Protein AF-A0A7C4MSR9-F1 (afdb_monomer)

Sequence (238 aa):
MEDAAFRKDWHQIKLLNKQRLAHTIRKLTGTSVDPSSIFDVQVKRIHEYKRQTLNILHVIYRWLKLKENPQADIPPKTYIFGGKAAPGYYYAKMIIKLICHAAEMINRDTSTMDRLKIVFLPNYRVSLAERIFPAADVSEQISTAGYEASGTSNMKFALNGALTVGTLDGANIKIMEGVGKENIVIFGMTADEVRHLATHYEPWEMIKQDPILQQVIDLIREGFFSPEEPDLFHPESS

Solvent-accessible surface area (backbone atoms only — not comparable to full-atom values): 12938 Å² total; per-residue (Å²): 134,86,59,64,67,60,53,50,54,52,52,49,53,37,42,55,29,20,46,55,36,32,54,50,43,29,73,75,68,69,48,84,63,66,52,85,33,45,31,35,34,42,72,48,71,44,41,76,63,51,30,60,60,59,51,52,50,51,51,50,42,50,50,52,52,30,62,77,38,68,82,53,98,65,80,38,34,36,39,38,38,28,41,53,48,59,95,85,39,61,67,31,46,50,48,51,49,51,51,52,34,44,24,62,54,52,60,66,46,66,76,45,72,74,35,53,39,52,44,73,47,78,81,59,44,70,81,54,47,71,41,45,36,48,26,26,45,30,32,59,48,50,33,49,35,77,68,44,88,41,74,66,65,63,56,51,21,48,78,37,67,15,41,43,39,24,22,63,28,38,39,47,49,58,47,34,72,72,63,36,70,91,63,39,48,74,47,83,58,46,39,66,54,48,62,58,44,68,79,73,68,58,66,67,67,59,35,70,74,35,70,58,57,37,49,46,51,47,40,48,59,69,6,69,57,31,77,92,44,36,64,73,72,50,80,78,94,123

Organism: NCBI:txid340467

Mean predicted aligned error: 3.81 Å

InterPro domains:
  IPR000811 Glycosyl transferase, family 35 [PF00343] (2-234)
  IPR000811 Glycosyl transferase, family 35 [PTHR11468] (2-234)
  IPR035090 Phosphorylase pyridoxal-phosphate attachment site [PS00102] (148-160)

pLDDT: mean 94.45, std 7.21, range [34.03, 98.88]

Radius of gyration: 18.2 Å; Cα contacts (8 Å, |Δi|>4): 355; chains: 1; bounding box: 41×42×59 Å

Secondary structure (DSSP, 8-state):
---HHHHHHHHHHHHHHHHHHHHHHHHHHS----TTSEEEEEES---GGGTHHHHHHHHHHHHHHHHH-TTS----EEEEEE----TT-HHHHHHHHHHHHHHHHHTT-GGGTT-EEEEEETT--HHHHHHHHHH-SEEEE-PPTTS-S--SHHHHHHHTTPEEEE-S-THHHHHHHHH-GGGSEE-S--HHHHHHHTTS--HHHHHHT-HHHHHHHHHHHTTTT-TTSTTTTSPP--

Structure (mmCIF, N/CA/C/O backbone):
data_AF-A0A7C4MSR9-F1
#
_entry.id   AF-A0A7C4MSR9-F1
#
loop_
_atom_site.group_PDB
_atom_site.id
_atom_site.type_symbol
_atom_site.label_atom_id
_atom_site.label_alt_id
_atom_site.label_comp_id
_atom_site.label_asym_id
_atom_site.label_entity_id
_atom_site.label_seq_id
_atom_site.pdbx_PDB_ins_code
_atom_site.Cartn_x
_atom_site.Cartn_y
_atom_site.Cartn_z
_atom_site.occupancy
_atom_site.B_iso_or_equiv
_atom_site.auth_seq_id
_atom_site.auth_comp_id
_atom_site.auth_asym_id
_atom_site.auth_atom_id
_atom_site.pdbx_PDB_model_num
ATOM 1 N N . MET A 1 1 ? 4.685 -1.082 -27.199 1.00 62.59 1 MET A N 1
ATOM 2 C CA . MET A 1 1 ? 4.512 -2.488 -27.638 1.00 62.59 1 MET A CA 1
ATOM 3 C C . MET A 1 1 ? 3.294 -2.557 -28.548 1.00 62.59 1 MET A C 1
ATOM 5 O O . MET A 1 1 ? 2.192 -2.341 -28.056 1.00 62.59 1 MET A O 1
ATOM 9 N N . GLU A 1 2 ? 3.479 -2.765 -29.853 1.00 80.94 2 GLU A N 1
ATOM 10 C CA . GLU A 1 2 ? 2.424 -2.550 -30.865 1.00 80.94 2 GLU A CA 1
ATOM 11 C C . GLU A 1 2 ? 1.546 -3.784 -31.143 1.00 80.94 2 GLU A C 1
ATOM 13 O O . GLU A 1 2 ? 0.382 -3.615 -31.506 1.00 80.94 2 GLU A O 1
ATOM 18 N N . ASP A 1 3 ? 2.007 -5.000 -30.831 1.00 92.62 3 ASP A N 1
ATOM 19 C CA . ASP A 1 3 ? 1.237 -6.236 -31.044 1.00 92.62 3 ASP A CA 1
ATOM 20 C C . ASP A 1 3 ? 0.033 -6.367 -30.088 1.00 92.62 3 ASP A C 1
ATOM 22 O O . ASP A 1 3 ? 0.171 -6.512 -28.869 1.00 92.62 3 ASP A O 1
ATOM 26 N N . ALA A 1 4 ? -1.172 -6.322 -30.659 1.00 93.31 4 ALA A N 1
ATOM 27 C CA . ALA A 1 4 ? -2.427 -6.443 -29.927 1.00 93.31 4 ALA A CA 1
ATOM 28 C C . ALA A 1 4 ? -2.678 -7.850 -29.364 1.00 93.31 4 ALA A C 1
ATOM 30 O O . ALA A 1 4 ? -3.267 -7.960 -28.285 1.00 93.31 4 ALA A O 1
ATOM 31 N N . ALA A 1 5 ? -2.233 -8.905 -30.053 1.00 95.31 5 ALA A N 1
ATOM 32 C CA . ALA A 1 5 ? -2.406 -10.281 -29.594 1.00 95.31 5 ALA A CA 1
ATOM 33 C C . ALA A 1 5 ? -1.556 -10.529 -28.343 1.00 95.31 5 ALA A C 1
ATOM 35 O O . ALA A 1 5 ? -2.086 -10.952 -27.315 1.00 95.31 5 ALA A O 1
ATOM 36 N N . PHE A 1 6 ? -0.284 -10.120 -28.381 1.00 95.62 6 PHE A N 1
ATOM 37 C CA . PHE A 1 6 ? 0.603 -10.197 -27.221 1.00 95.62 6 PHE A CA 1
ATOM 38 C C . PHE A 1 6 ? 0.042 -9.449 -26.002 1.00 95.62 6 PHE A C 1
ATOM 40 O O . PHE A 1 6 ? 0.012 -9.994 -24.898 1.00 95.62 6 PHE A O 1
ATOM 47 N N . ARG A 1 7 ? -0.455 -8.211 -26.179 1.00 93.69 7 ARG A N 1
ATOM 48 C CA . ARG A 1 7 ? -1.058 -7.445 -25.069 1.00 93.69 7 ARG A CA 1
ATOM 49 C C . ARG A 1 7 ? -2.271 -8.161 -24.478 1.00 93.69 7 ARG A C 1
ATOM 51 O O . ARG A 1 7 ? -2.421 -8.192 -23.258 1.00 93.69 7 ARG A O 1
ATOM 58 N N . LYS A 1 8 ? -3.127 -8.744 -25.322 1.00 95.44 8 LYS A N 1
ATOM 59 C CA . LYS A 1 8 ? -4.302 -9.501 -24.872 1.00 95.44 8 LYS A CA 1
ATOM 60 C C . LYS A 1 8 ? -3.893 -10.698 -24.013 1.00 95.44 8 LYS A C 1
ATOM 62 O O . LYS A 1 8 ? -4.431 -10.859 -22.917 1.00 95.44 8 LYS A O 1
ATOM 67 N N . ASP A 1 9 ? -2.918 -11.480 -24.466 1.00 96.38 9 ASP A N 1
ATOM 68 C CA . ASP A 1 9 ? -2.421 -12.643 -23.724 1.00 96.38 9 ASP A CA 1
ATOM 69 C C . ASP A 1 9 ? -1.761 -12.226 -22.403 1.00 96.38 9 ASP A C 1
ATOM 71 O O . ASP A 1 9 ? -2.022 -12.820 -21.353 1.00 96.38 9 ASP A O 1
ATOM 75 N N . TRP A 1 10 ? -0.986 -11.139 -22.419 1.00 95.38 10 TRP A N 1
ATOM 76 C CA . TRP A 1 10 ? -0.376 -10.562 -21.222 1.00 95.38 10 TRP A CA 1
ATOM 77 C C . TRP A 1 10 ? -1.420 -10.156 -20.170 1.00 95.38 10 TRP A C 1
ATOM 79 O O . TRP A 1 10 ? -1.317 -10.536 -18.997 1.00 95.38 10 TRP A O 1
ATOM 89 N N . HIS A 1 11 ? -2.467 -9.434 -20.583 1.00 95.19 11 HIS A N 1
ATOM 90 C CA . HIS A 1 11 ? -3.572 -9.058 -19.698 1.00 95.19 11 HIS A CA 1
ATOM 91 C C . HIS A 1 11 ? -4.329 -10.280 -19.167 1.00 95.19 11 HIS A C 1
ATOM 93 O O . HIS A 1 11 ? -4.674 -10.319 -17.983 1.00 95.19 11 HIS A O 1
ATOM 99 N N . GLN A 1 12 ? -4.535 -11.305 -19.999 1.00 97.50 12 GLN A N 1
ATOM 100 C CA . GLN A 1 12 ? -5.195 -12.539 -19.577 1.00 97.50 12 GLN A CA 1
ATOM 101 C C . GLN A 1 12 ? -4.385 -13.281 -18.504 1.00 97.50 12 GLN A C 1
ATOM 103 O O . GLN A 1 12 ? -4.952 -13.734 -17.506 1.00 97.50 12 GLN A O 1
ATOM 108 N N . ILE A 1 13 ? -3.060 -13.366 -18.657 1.00 98.19 13 ILE A N 1
ATOM 109 C CA . ILE A 1 13 ? -2.171 -13.965 -17.648 1.00 98.19 13 ILE A CA 1
ATOM 110 C C . ILE A 1 13 ? -2.269 -13.199 -16.322 1.00 98.19 13 ILE A C 1
ATOM 112 O O . ILE A 1 13 ? -2.419 -13.818 -15.262 1.00 98.19 13 ILE A O 1
ATOM 116 N N . LYS A 1 14 ? -2.239 -11.858 -16.364 1.00 98.44 14 LYS A N 1
ATOM 117 C CA . LYS A 1 14 ? -2.399 -11.014 -15.169 1.00 98.44 14 LYS A CA 1
ATOM 118 C C . LYS A 1 14 ? -3.737 -11.277 -14.476 1.00 98.44 14 LYS A C 1
ATOM 120 O O . LYS A 1 14 ? -3.754 -11.515 -13.267 1.00 98.44 14 LYS A O 1
ATOM 125 N N . LEU A 1 15 ? -4.836 -11.315 -15.229 1.00 98.50 15 LEU A N 1
ATOM 126 C CA . LEU A 1 15 ? -6.172 -11.576 -14.691 1.00 98.50 15 LEU A CA 1
ATOM 127 C C . LEU A 1 15 ? -6.266 -12.953 -14.015 1.00 98.50 15 LEU A C 1
ATOM 129 O O . LEU A 1 15 ? -6.769 -13.053 -12.895 1.00 98.50 15 LEU A O 1
ATOM 133 N N . LEU A 1 16 ? -5.725 -14.005 -14.637 1.00 98.56 16 LEU A N 1
ATOM 134 C CA . LEU A 1 16 ? -5.684 -15.351 -14.047 1.00 98.56 16 LEU A CA 1
ATOM 135 C C . LEU A 1 16 ? -4.883 -15.377 -12.735 1.00 98.56 16 LEU A C 1
ATOM 137 O O . LEU A 1 16 ? -5.277 -16.036 -11.767 1.00 98.56 16 LEU A O 1
ATOM 141 N N . ASN A 1 17 ? -3.772 -14.640 -12.664 1.00 98.75 17 ASN A N 1
ATOM 142 C CA . ASN A 1 17 ? -2.999 -14.510 -11.429 1.00 98.75 17 ASN A CA 1
ATOM 143 C C . ASN A 1 17 ? -3.788 -13.770 -10.340 1.00 98.75 17 ASN A C 1
ATOM 145 O O . ASN A 1 17 ? -3.802 -14.219 -9.191 1.00 98.75 17 ASN A O 1
ATOM 149 N N . LYS A 1 18 ? -4.511 -12.702 -10.698 1.00 98.88 18 LYS A N 1
ATOM 150 C CA . LYS A 1 18 ? -5.389 -11.961 -9.779 1.00 98.88 18 LYS A CA 1
ATOM 151 C C . LYS A 1 18 ? -6.527 -12.822 -9.246 1.00 98.88 18 LYS A C 1
ATOM 153 O O . LYS A 1 18 ? -6.778 -12.798 -8.047 1.00 98.88 18 LYS A O 1
ATOM 158 N N . GLN A 1 19 ? -7.141 -13.662 -10.078 1.00 98.81 19 GLN A N 1
ATOM 159 C CA . GLN A 1 19 ? -8.160 -14.626 -9.643 1.00 98.81 19 GLN A CA 1
ATOM 160 C 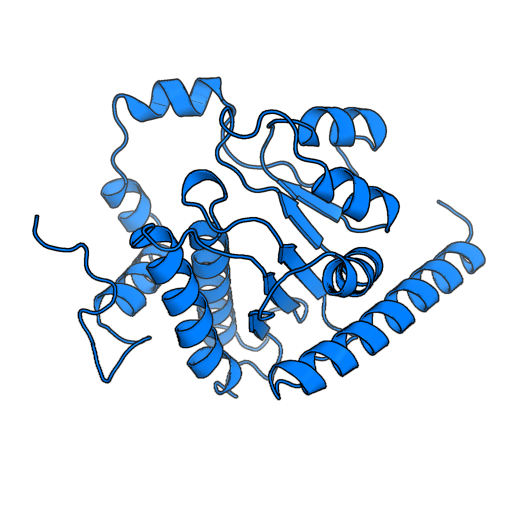C . GLN A 1 19 ? -7.604 -15.640 -8.629 1.00 98.81 19 GLN A C 1
ATOM 162 O O . GLN A 1 19 ? -8.225 -15.903 -7.597 1.00 98.81 19 GLN A O 1
ATOM 167 N N . ARG A 1 20 ? -6.397 -16.173 -8.871 1.00 98.69 20 ARG A N 1
ATOM 168 C CA . ARG A 1 20 ? -5.717 -17.082 -7.926 1.00 98.69 20 ARG A CA 1
ATOM 169 C C . ARG A 1 20 ? -5.403 -16.394 -6.596 1.00 98.69 20 ARG A C 1
ATOM 171 O O . ARG A 1 20 ? -5.577 -17.002 -5.533 1.00 98.69 20 ARG A O 1
ATOM 178 N N . LEU A 1 21 ? -4.947 -15.140 -6.636 1.00 98.75 21 LEU A N 1
ATOM 179 C CA . LEU A 1 21 ? -4.703 -14.368 -5.420 1.00 98.75 21 LEU A CA 1
ATOM 180 C C . LEU A 1 21 ? -6.015 -14.038 -4.697 1.00 98.75 21 LEU A C 1
ATOM 182 O O . LEU A 1 21 ? -6.070 -14.219 -3.487 1.00 98.75 21 LEU A O 1
ATOM 186 N N . ALA A 1 22 ? -7.079 -13.656 -5.405 1.00 98.75 22 ALA A N 1
ATOM 187 C CA . ALA A 1 22 ? -8.397 -13.394 -4.822 1.00 98.75 22 ALA A CA 1
ATOM 188 C C . ALA A 1 22 ? -8.956 -14.622 -4.085 1.00 98.75 22 ALA A C 1
ATOM 190 O O . ALA A 1 22 ? -9.423 -14.506 -2.951 1.00 98.75 22 ALA A O 1
ATOM 191 N N . HIS A 1 23 ? -8.816 -15.820 -4.666 1.00 98.62 23 HIS A N 1
ATOM 192 C CA . HIS A 1 23 ? -9.158 -17.070 -3.981 1.00 98.62 23 HIS A CA 1
ATOM 193 C C . HIS A 1 23 ? -8.321 -17.276 -2.705 1.00 98.62 23 HIS A C 1
ATOM 195 O O . HIS A 1 23 ? -8.845 -17.663 -1.659 1.00 98.62 23 HIS A O 1
ATOM 201 N N . THR A 1 24 ? -7.019 -16.981 -2.770 1.00 98.56 24 THR A N 1
ATOM 202 C CA . THR A 1 24 ? -6.112 -17.084 -1.616 1.00 98.56 24 THR A CA 1
ATOM 203 C C . THR A 1 24 ? -6.482 -16.086 -0.514 1.00 98.56 24 THR A C 1
ATOM 205 O O . THR A 1 24 ? -6.519 -16.465 0.654 1.00 98.56 24 THR A O 1
ATOM 208 N N . ILE A 1 25 ? -6.804 -14.841 -0.878 1.00 98.56 25 ILE A N 1
ATOM 209 C CA . ILE A 1 25 ? -7.286 -13.797 0.034 1.00 98.56 25 ILE A CA 1
ATOM 210 C C . ILE A 1 25 ? -8.548 -14.283 0.744 1.00 98.56 25 ILE A C 1
ATOM 212 O O . ILE A 1 25 ? -8.558 -14.361 1.970 1.00 98.56 25 ILE A O 1
ATOM 216 N N . ARG A 1 26 ? -9.564 -14.726 -0.009 1.00 98.44 26 ARG A N 1
ATOM 217 C CA . ARG A 1 26 ? -10.821 -15.220 0.569 1.00 98.44 26 ARG A CA 1
ATOM 218 C C . ARG A 1 26 ? -10.594 -16.375 1.539 1.00 98.44 26 ARG A C 1
ATOM 220 O O . ARG A 1 26 ? -11.208 -16.395 2.602 1.00 98.44 26 ARG A O 1
ATOM 227 N N . LYS A 1 27 ? -9.697 -17.308 1.209 1.00 98.31 27 LYS A N 1
ATOM 228 C CA . LYS A 1 27 ? -9.351 -18.438 2.082 1.00 98.31 27 LYS A CA 1
ATOM 229 C C . LYS A 1 27 ? -8.665 -18.004 3.383 1.00 98.31 27 LYS A C 1
ATOM 231 O O . LYS A 1 27 ? -8.878 -18.643 4.407 1.00 98.31 27 LYS A O 1
ATOM 236 N N . LEU A 1 28 ? -7.815 -16.976 3.341 1.00 98.00 28 LEU A N 1
ATOM 237 C CA . LEU A 1 28 ? -7.011 -16.550 4.493 1.00 98.00 28 LEU A CA 1
ATOM 238 C C . LEU A 1 28 ? -7.707 -15.518 5.383 1.00 98.00 28 LEU A C 1
ATOM 240 O O . LEU A 1 28 ? -7.459 -15.513 6.584 1.00 98.00 28 LEU A O 1
ATOM 244 N N . THR A 1 29 ? -8.524 -14.636 4.806 1.00 97.31 29 THR A N 1
ATOM 245 C CA . THR A 1 29 ? -9.100 -13.484 5.520 1.00 97.31 29 THR A CA 1
ATOM 246 C C . THR A 1 29 ? -10.624 -13.484 5.535 1.00 97.31 29 THR A C 1
ATOM 248 O O . THR A 1 29 ? -11.225 -12.666 6.221 1.00 97.31 29 THR A O 1
ATOM 251 N N . GLY A 1 30 ? -11.272 -14.344 4.744 1.00 97.19 30 GLY A N 1
ATOM 252 C CA . GLY A 1 30 ? -12.716 -14.280 4.525 1.00 97.19 30 GLY A CA 1
ATOM 253 C C . GLY A 1 30 ? -13.157 -13.100 3.650 1.00 97.19 30 GLY A C 1
ATOM 254 O O . GLY A 1 30 ? -14.333 -13.004 3.321 1.00 97.19 30 GLY A O 1
ATOM 255 N N . THR A 1 31 ? -12.258 -12.225 3.197 1.00 96.31 31 THR A N 1
ATOM 256 C CA . THR A 1 31 ? -12.606 -11.071 2.352 1.00 96.31 31 THR A CA 1
ATOM 257 C C . THR A 1 31 ? -12.720 -11.494 0.888 1.00 96.31 31 THR A C 1
ATOM 259 O O . THR A 1 31 ? -11.832 -12.159 0.364 1.00 96.31 31 THR A O 1
ATOM 262 N N . SER A 1 32 ? -13.800 -11.109 0.209 1.00 96.75 32 SER A N 1
ATOM 263 C CA . SER A 1 32 ? -13.894 -11.232 -1.253 1.00 96.75 32 SE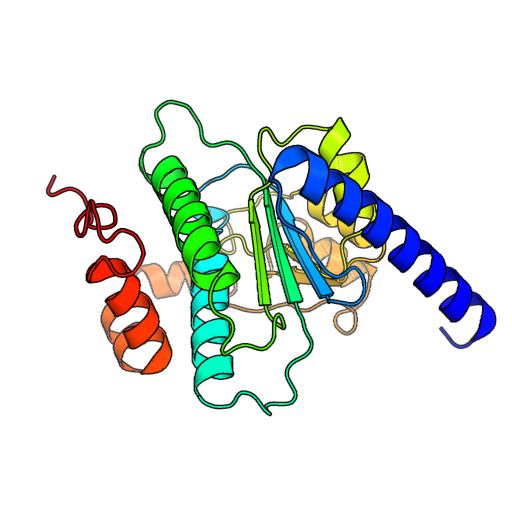R A CA 1
ATOM 264 C C . SER A 1 32 ? -13.378 -9.953 -1.904 1.00 96.75 32 SER A C 1
ATOM 266 O O . SER A 1 32 ? -13.736 -8.861 -1.471 1.00 96.75 32 SER A O 1
ATOM 268 N N . VAL A 1 33 ? -12.551 -10.093 -2.938 1.00 97.75 33 VAL A N 1
ATOM 269 C CA . VAL A 1 33 ? -12.013 -8.973 -3.722 1.00 97.75 33 VAL A CA 1
ATOM 270 C C . VAL A 1 33 ? -12.257 -9.222 -5.201 1.00 97.75 33 VAL A C 1
ATOM 272 O O . VAL A 1 33 ? -12.217 -10.373 -5.641 1.00 97.75 33 VAL A O 1
ATOM 275 N N . ASP A 1 34 ? -12.505 -8.157 -5.958 1.00 97.62 34 ASP A N 1
ATOM 276 C CA . ASP A 1 34 ? -12.758 -8.232 -7.394 1.00 97.62 34 ASP A CA 1
ATOM 277 C C . ASP A 1 34 ? -11.431 -8.272 -8.182 1.00 97.62 34 ASP A C 1
ATOM 279 O O . ASP A 1 34 ? -10.694 -7.280 -8.168 1.00 97.62 34 ASP A O 1
ATOM 283 N N . PRO A 1 35 ? -11.110 -9.365 -8.906 1.00 98.00 35 PRO A N 1
ATOM 284 C CA . PRO A 1 35 ? -9.919 -9.450 -9.754 1.00 98.00 35 PRO A CA 1
ATOM 285 C C . PRO A 1 35 ? -9.888 -8.447 -10.918 1.00 98.00 35 PRO A C 1
ATOM 287 O O . PRO A 1 35 ? -8.841 -8.302 -11.551 1.00 98.00 35 PRO A O 1
ATOM 290 N N . SER A 1 36 ? -11.003 -7.782 -11.230 1.00 97.19 36 SER A N 1
ATOM 291 C CA . SER A 1 36 ? -11.053 -6.704 -12.223 1.00 97.19 36 SER A CA 1
ATOM 292 C C . SER A 1 36 ? -10.458 -5.391 -11.686 1.00 97.19 36 SER A C 1
ATOM 294 O O . SER A 1 36 ? -9.855 -4.633 -12.445 1.00 97.19 36 SER A O 1
ATOM 296 N N . SER A 1 37 ? -10.529 -5.167 -10.366 1.00 97.88 37 SER A N 1
ATOM 297 C CA . SER A 1 37 ? -9.993 -3.972 -9.698 1.00 97.88 37 SER A CA 1
ATOM 298 C C . SER A 1 37 ? -8.467 -3.915 -9.744 1.00 97.88 37 SER A C 1
ATOM 300 O O . SER A 1 37 ? -7.810 -4.952 -9.790 1.00 97.88 37 SER A O 1
ATOM 302 N N . ILE A 1 38 ? -7.877 -2.722 -9.673 1.00 98.56 38 ILE A N 1
ATOM 303 C CA . ILE A 1 38 ? -6.418 -2.567 -9.591 1.00 98.56 38 ILE A CA 1
ATOM 304 C C . ILE A 1 38 ? -5.922 -3.202 -8.287 1.00 98.56 38 ILE A C 1
ATOM 306 O O . ILE A 1 38 ? -6.351 -2.800 -7.205 1.00 98.56 38 ILE A O 1
ATOM 310 N N . PHE A 1 39 ? -5.012 -4.172 -8.376 1.00 98.81 39 PHE A N 1
ATOM 311 C CA . PHE A 1 39 ? -4.353 -4.754 -7.206 1.00 98.81 39 PHE A CA 1
ATOM 312 C C . PHE A 1 39 ? -3.128 -3.918 -6.850 1.00 98.81 39 PHE A C 1
ATOM 314 O O . PHE A 1 39 ? -2.082 -4.006 -7.501 1.00 98.81 39 PHE A O 1
ATOM 321 N N . ASP A 1 40 ? -3.292 -3.100 -5.816 1.00 98.81 40 ASP A N 1
ATOM 322 C CA . ASP A 1 40 ? -2.294 -2.175 -5.300 1.00 98.81 40 ASP A CA 1
ATOM 323 C C . ASP A 1 40 ? -1.611 -2.776 -4.073 1.00 98.81 40 ASP A C 1
ATOM 325 O O . ASP A 1 40 ? -2.260 -3.058 -3.066 1.00 98.81 40 ASP A O 1
ATOM 329 N N . VAL A 1 41 ? -0.318 -3.078 -4.188 1.00 98.88 41 VAL A N 1
ATOM 330 C CA . VAL A 1 41 ? 0.346 -4.014 -3.284 1.00 98.88 41 VAL A CA 1
ATOM 331 C C . VAL A 1 41 ? 1.529 -3.379 -2.566 1.00 98.88 41 VAL A C 1
ATOM 333 O O . VAL A 1 41 ? 2.530 -2.997 -3.177 1.00 98.88 41 VAL A O 1
ATOM 336 N N . GLN A 1 42 ? 1.487 -3.429 -1.233 1.00 98.75 42 GLN A N 1
ATOM 337 C CA . GLN A 1 42 ? 2.612 -3.094 -0.364 1.00 98.75 42 GLN A CA 1
ATOM 338 C C . GLN A 1 42 ? 2.939 -4.261 0.577 1.00 98.75 42 GLN A C 1
ATOM 340 O O . GLN A 1 42 ? 2.463 -4.333 1.712 1.00 98.75 42 GLN A O 1
ATOM 345 N N . VAL A 1 43 ? 3.810 -5.171 0.120 1.00 97.69 43 VAL A N 1
ATOM 346 C CA . VAL A 1 43 ? 4.279 -6.308 0.934 1.00 97.69 43 VAL A CA 1
ATOM 347 C C . VAL A 1 43 ? 5.771 -6.238 1.250 1.00 97.69 43 VAL A C 1
ATOM 349 O O . VAL A 1 43 ? 6.634 -6.334 0.375 1.00 97.69 43 VAL A O 1
ATOM 352 N N . LYS A 1 44 ? 6.084 -6.025 2.528 1.00 96.06 44 LYS A N 1
ATOM 353 C CA . LYS A 1 44 ? 7.442 -5.894 3.082 1.00 96.06 44 LYS A CA 1
ATOM 354 C C . LYS A 1 44 ? 7.374 -5.914 4.612 1.00 96.06 44 LYS A C 1
ATOM 356 O O . LYS A 1 44 ? 6.292 -5.928 5.189 1.00 96.06 44 LYS A O 1
ATOM 361 N N . ARG A 1 45 ? 8.525 -5.935 5.296 1.00 96.69 45 ARG A N 1
ATOM 362 C CA . ARG A 1 45 ? 8.558 -5.761 6.764 1.00 96.69 45 ARG A CA 1
ATOM 363 C C . ARG A 1 45 ? 7.804 -4.484 7.155 1.00 96.69 45 ARG A C 1
ATOM 365 O O . ARG A 1 45 ? 7.912 -3.485 6.444 1.00 96.69 45 ARG A O 1
ATOM 372 N N . ILE A 1 46 ? 7.060 -4.525 8.258 1.00 97.94 46 ILE A N 1
ATOM 373 C CA . ILE A 1 46 ? 6.361 -3.338 8.760 1.00 97.94 46 ILE A CA 1
ATOM 374 C C . ILE A 1 46 ? 7.364 -2.503 9.545 1.00 97.94 46 ILE A C 1
ATOM 376 O O . ILE A 1 46 ? 7.996 -3.012 10.472 1.00 97.94 46 ILE A O 1
ATOM 380 N N . HIS A 1 47 ? 7.565 -1.264 9.105 1.00 97.31 47 HIS A N 1
ATOM 381 C CA . HIS A 1 47 ? 8.533 -0.338 9.681 1.00 97.31 47 HIS A CA 1
ATOM 382 C C . HIS A 1 47 ? 8.168 1.092 9.278 1.00 97.31 47 HIS A C 1
ATOM 384 O O . HIS A 1 47 ? 7.795 1.320 8.131 1.00 97.31 47 HIS A O 1
ATOM 390 N N . GLU A 1 48 ? 8.360 2.056 10.175 1.00 96.12 48 GLU A N 1
ATOM 391 C CA . GLU A 1 48 ? 8.029 3.469 9.937 1.00 96.12 48 GLU A CA 1
ATOM 392 C C . GLU A 1 48 ? 8.644 4.038 8.644 1.00 96.12 48 GLU A C 1
ATOM 394 O O . GLU A 1 48 ? 7.910 4.568 7.812 1.00 96.12 48 GLU A O 1
ATOM 399 N N . TYR A 1 49 ? 9.942 3.823 8.375 1.00 95.44 49 TYR A N 1
ATOM 400 C CA . TYR A 1 49 ? 10.571 4.333 7.143 1.00 95.44 49 TYR A CA 1
ATOM 401 C C . TYR A 1 49 ? 10.037 3.689 5.853 1.00 95.44 49 TYR A C 1
ATOM 403 O O . TYR A 1 49 ? 10.222 4.249 4.775 1.00 95.44 49 TYR A O 1
ATOM 411 N N . LYS A 1 50 ? 9.380 2.520 5.936 1.00 96.94 50 LYS A N 1
ATOM 412 C CA . LYS A 1 50 ? 8.733 1.852 4.789 1.00 96.94 50 LYS A CA 1
ATOM 413 C C . LYS A 1 50 ? 7.336 2.407 4.503 1.00 96.94 50 LYS A C 1
ATOM 415 O O . LYS A 1 50 ? 6.740 2.033 3.492 1.00 96.94 50 LYS A O 1
ATOM 420 N N . ARG A 1 51 ? 6.854 3.299 5.377 1.00 98.06 51 ARG A N 1
ATOM 421 C CA . ARG A 1 51 ? 5.681 4.161 5.224 1.00 98.06 51 ARG A CA 1
ATOM 422 C C . ARG A 1 51 ? 4.404 3.426 4.817 1.00 98.06 51 ARG A C 1
ATOM 424 O O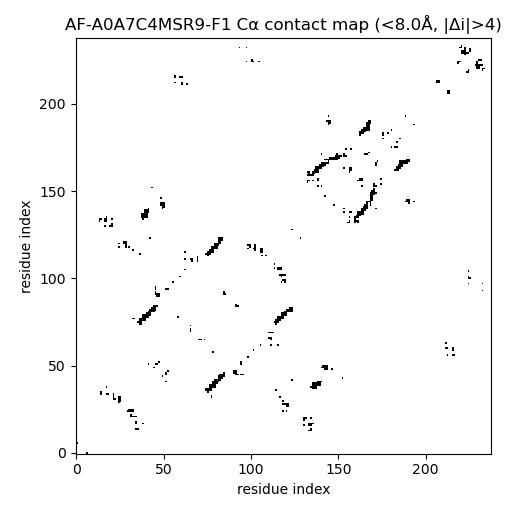 . ARG A 1 51 ? 3.624 3.934 4.019 1.00 98.06 51 ARG A O 1
ATOM 431 N N . GLN A 1 52 ? 4.130 2.258 5.404 1.00 98.62 52 GLN A N 1
ATOM 432 C CA . GLN A 1 52 ? 2.779 1.681 5.329 1.00 98.62 52 GLN A CA 1
ATOM 433 C C . GLN A 1 52 ? 1.726 2.640 5.905 1.00 98.62 52 GLN A C 1
ATOM 435 O O . GLN A 1 52 ? 0.607 2.670 5.406 1.00 98.62 52 GLN A O 1
ATOM 440 N N . THR A 1 53 ? 2.113 3.477 6.878 1.00 98.19 53 THR A N 1
ATOM 441 C CA . THR A 1 53 ? 1.298 4.589 7.384 1.00 98.19 53 THR A CA 1
ATOM 442 C C . THR A 1 53 ? 0.897 5.559 6.271 1.00 98.19 53 THR A C 1
ATOM 444 O O . THR A 1 53 ? -0.276 5.872 6.139 1.00 98.19 53 THR A O 1
ATOM 447 N N . LEU A 1 54 ? 1.831 5.985 5.409 1.00 98.56 54 LEU A N 1
ATOM 448 C CA . LEU A 1 54 ? 1.509 6.878 4.288 1.00 98.56 54 LEU A CA 1
ATOM 449 C C . LEU A 1 54 ? 0.492 6.240 3.336 1.00 98.56 54 LEU A C 1
ATOM 451 O O . LEU A 1 54 ? -0.443 6.904 2.897 1.00 98.56 54 LEU A O 1
ATOM 455 N N . ASN A 1 55 ? 0.656 4.948 3.043 1.00 98.75 55 ASN A N 1
ATOM 456 C CA . ASN A 1 55 ? -0.277 4.240 2.177 1.00 98.75 55 ASN A CA 1
ATOM 457 C C . ASN A 1 55 ? -1.675 4.172 2.805 1.00 98.75 55 ASN A C 1
ATOM 459 O O . ASN A 1 55 ? -2.637 4.586 2.170 1.00 98.75 55 ASN A O 1
ATOM 463 N N . ILE A 1 56 ? -1.809 3.743 4.067 1.00 98.69 56 ILE A N 1
ATOM 464 C CA . ILE A 1 56 ? -3.136 3.668 4.698 1.00 98.69 56 ILE A CA 1
ATOM 465 C C . ILE A 1 56 ? -3.800 5.048 4.838 1.00 98.69 56 ILE A C 1
ATOM 467 O O . ILE A 1 56 ? -5.002 5.151 4.613 1.00 98.69 56 ILE A O 1
ATOM 471 N N . LEU A 1 57 ? -3.036 6.120 5.085 1.00 98.50 57 LEU A N 1
ATOM 472 C CA . LEU A 1 57 ? -3.561 7.492 5.051 1.00 98.50 57 LEU A CA 1
ATOM 473 C C . LEU A 1 57 ? -4.118 7.849 3.665 1.00 98.50 57 LEU A C 1
ATOM 475 O O . LEU A 1 57 ? -5.229 8.365 3.561 1.00 98.50 57 LEU A O 1
ATOM 479 N N . HIS A 1 58 ? -3.399 7.513 2.591 1.00 98.31 58 HIS A N 1
ATOM 480 C CA . HIS A 1 58 ? -3.879 7.707 1.220 1.00 98.31 58 HIS A CA 1
ATOM 481 C C . HIS A 1 58 ? -5.125 6.861 0.901 1.00 98.31 58 HIS A C 1
ATOM 483 O O . HIS A 1 58 ? -6.024 7.325 0.198 1.00 98.31 58 HIS A O 1
ATOM 489 N N . VAL A 1 59 ? -5.229 5.641 1.434 1.00 98.38 59 VAL A N 1
ATOM 490 C CA . VAL A 1 59 ? -6.437 4.815 1.282 1.00 98.38 59 VAL A CA 1
ATOM 491 C C . VAL A 1 59 ? -7.648 5.489 1.928 1.00 98.38 59 VAL A C 1
ATOM 493 O O . VAL A 1 59 ? -8.700 5.572 1.293 1.00 98.38 59 VAL A O 1
ATOM 496 N N . ILE A 1 60 ? -7.501 6.008 3.152 1.00 98.38 60 ILE A N 1
ATOM 497 C CA . ILE A 1 60 ? -8.578 6.724 3.857 1.00 98.38 60 ILE A CA 1
ATOM 498 C C . ILE A 1 60 ? -8.929 8.019 3.111 1.00 98.38 60 ILE A C 1
ATOM 500 O O . ILE A 1 60 ? -10.107 8.297 2.897 1.00 98.38 60 ILE A O 1
ATOM 504 N N . TYR A 1 61 ? -7.928 8.759 2.623 1.00 97.44 61 TYR A N 1
ATOM 505 C CA . TYR A 1 61 ? -8.127 9.938 1.772 1.00 97.44 61 TYR A CA 1
ATOM 506 C C . TYR A 1 61 ? -8.979 9.603 0.537 1.00 97.44 61 TYR A C 1
ATOM 508 O O . TYR A 1 61 ? -9.956 10.287 0.227 1.00 97.44 61 TYR A O 1
ATOM 516 N N . ARG A 1 62 ? -8.650 8.510 -0.165 1.00 95.81 62 ARG A N 1
ATOM 517 C CA . ARG A 1 62 ? -9.406 8.058 -1.343 1.00 95.81 62 ARG A CA 1
ATOM 518 C C . ARG A 1 62 ? -10.820 7.618 -0.982 1.00 95.81 62 ARG A C 1
ATOM 520 O O . ARG A 1 62 ? -11.742 7.886 -1.749 1.00 95.81 62 ARG A O 1
ATOM 527 N N . TRP A 1 63 ? -10.995 6.948 0.154 1.00 96.62 63 TRP A N 1
ATOM 528 C CA . TRP A 1 63 ? -12.313 6.579 0.665 1.00 96.62 63 TRP A CA 1
ATOM 529 C C . TRP A 1 63 ? -13.178 7.822 0.910 1.00 96.62 63 TRP A C 1
ATOM 531 O O . TRP A 1 63 ? -14.298 7.872 0.406 1.00 96.62 63 TRP A O 1
ATOM 541 N N . LEU A 1 64 ? -12.640 8.865 1.552 1.00 95.75 64 LEU A N 1
ATOM 542 C CA . LEU A 1 64 ? -13.341 10.143 1.734 1.00 95.75 64 LEU A CA 1
ATOM 543 C C . LEU A 1 64 ? -13.728 10.790 0.398 1.00 95.75 64 LEU A C 1
ATOM 545 O O . LEU A 1 64 ? -14.883 11.172 0.215 1.00 95.75 64 LEU A O 1
ATOM 549 N N . LYS A 1 65 ? -12.808 10.827 -0.573 1.00 93.62 65 LYS A N 1
ATOM 550 C CA . LYS A 1 65 ? -13.093 11.338 -1.925 1.00 93.62 65 LYS A CA 1
ATOM 551 C C . LYS A 1 65 ? -14.197 10.564 -2.646 1.00 93.62 65 LYS A C 1
ATOM 553 O O . LYS A 1 65 ? -15.031 11.169 -3.315 1.00 93.62 65 LYS A O 1
ATOM 558 N N . LEU A 1 66 ? -14.223 9.238 -2.510 1.00 93.38 66 LEU A N 1
ATOM 559 C CA . LEU A 1 66 ? -15.283 8.403 -3.083 1.00 93.38 66 LEU A CA 1
ATOM 560 C C . LEU A 1 66 ? -16.634 8.633 -2.400 1.00 93.38 66 LEU A C 1
ATOM 562 O O . LEU A 1 66 ? -17.658 8.539 -3.068 1.00 93.38 66 LEU A O 1
ATOM 566 N N . LYS A 1 67 ? -16.654 8.948 -1.101 1.00 92.25 67 LYS A N 1
ATOM 567 C CA . LYS A 1 67 ? -17.892 9.296 -0.388 1.00 92.25 67 LYS A CA 1
ATOM 568 C C . LYS A 1 67 ? -18.432 10.660 -0.791 1.00 92.25 67 LYS A C 1
ATOM 570 O O . LYS A 1 67 ? -19.641 10.811 -0.918 1.00 92.25 67 LYS A O 1
ATOM 575 N N . GLU A 1 68 ? -17.543 11.628 -1.000 1.00 91.69 68 GLU A N 1
ATOM 576 C CA . GLU A 1 68 ? -17.901 12.971 -1.464 1.00 91.69 68 GLU A CA 1
ATOM 577 C C . GLU A 1 68 ? -18.477 12.935 -2.887 1.00 91.69 68 GLU A C 1
ATOM 579 O O . GLU A 1 68 ? -19.480 13.588 -3.172 1.00 91.69 68 GLU A O 1
ATOM 584 N N . ASN A 1 69 ? -17.883 12.131 -3.776 1.00 89.06 69 ASN A N 1
ATOM 585 C CA . ASN A 1 69 ? -18.367 11.956 -5.142 1.00 89.06 69 ASN A CA 1
ATOM 586 C C . ASN A 1 69 ? -18.341 10.476 -5.577 1.00 89.06 69 ASN A C 1
ATOM 588 O O . ASN A 1 69 ? -17.386 10.034 -6.228 1.00 89.06 69 ASN A O 1
ATOM 592 N N . PRO A 1 70 ? -19.418 9.712 -5.306 1.00 83.25 70 PRO A N 1
ATOM 593 C CA . PRO A 1 70 ? -19.504 8.301 -5.687 1.00 83.25 70 PRO A CA 1
ATOM 594 C C . PRO A 1 70 ? -19.440 8.049 -7.199 1.00 83.25 70 PRO A C 1
ATOM 596 O O . PRO A 1 70 ? -19.109 6.938 -7.611 1.00 83.25 70 PRO A O 1
ATOM 599 N N . GLN A 1 71 ? -19.728 9.067 -8.021 1.00 83.62 71 GLN A N 1
ATOM 600 C CA . GLN A 1 71 ? -19.686 9.013 -9.488 1.00 83.62 71 GLN A CA 1
ATOM 601 C C . GLN A 1 71 ? -18.350 9.491 -10.073 1.00 83.62 71 GLN A C 1
ATOM 603 O O . GLN A 1 71 ? -18.201 9.552 -11.291 1.00 83.62 71 GLN A O 1
ATOM 608 N N . ALA A 1 72 ? -17.363 9.820 -9.231 1.00 85.56 72 ALA A N 1
ATOM 609 C CA . ALA A 1 72 ? -16.037 10.201 -9.701 1.00 85.56 72 ALA A CA 1
ATOM 610 C C . ALA A 1 72 ? -15.437 9.093 -10.578 1.00 85.56 72 ALA A C 1
ATOM 612 O O . ALA A 1 72 ? -15.585 7.907 -10.266 1.00 85.56 72 ALA A O 1
ATOM 613 N N . ASP A 1 73 ? -14.717 9.463 -11.636 1.00 88.06 73 ASP A N 1
ATOM 614 C CA . ASP A 1 73 ? -14.036 8.528 -12.540 1.00 88.06 73 ASP A CA 1
ATOM 615 C C . ASP A 1 73 ? -12.730 7.990 -11.919 1.00 88.06 73 ASP A C 1
ATOM 617 O O . ASP A 1 73 ? -11.613 8.279 -12.339 1.00 88.06 73 ASP A O 1
ATOM 621 N N . ILE A 1 74 ? -12.874 7.267 -10.806 1.00 87.25 74 ILE A N 1
ATOM 622 C CA . ILE A 1 74 ? -11.782 6.684 -10.025 1.00 87.25 74 ILE A CA 1
ATOM 623 C C . ILE A 1 74 ? -11.836 5.154 -10.170 1.00 87.25 74 ILE A C 1
ATOM 625 O O . ILE A 1 74 ? -12.757 4.523 -9.651 1.00 87.25 74 ILE A O 1
ATOM 629 N N . PRO A 1 75 ? -10.867 4.486 -10.813 1.00 92.81 75 PRO A N 1
ATOM 630 C CA . PRO A 1 75 ? -10.961 3.044 -11.036 1.00 92.81 75 PRO A CA 1
ATOM 631 C C . PRO A 1 75 ? -11.060 2.267 -9.709 1.00 92.81 75 PRO A C 1
ATOM 633 O O . PRO A 1 75 ? -10.419 2.669 -8.725 1.00 92.81 75 PRO A O 1
ATOM 636 N N . PRO A 1 76 ? -11.826 1.159 -9.652 1.00 95.88 76 PRO A N 1
ATOM 637 C CA . PRO A 1 76 ? -11.864 0.303 -8.476 1.00 95.88 76 PRO A CA 1
ATOM 638 C C . PRO A 1 76 ? -10.470 -0.195 -8.095 1.00 95.88 76 PRO A C 1
ATOM 640 O O . PRO A 1 76 ? -9.673 -0.561 -8.966 1.00 95.88 76 PRO A O 1
ATOM 643 N N . LYS A 1 77 ? -10.163 -0.226 -6.797 1.00 97.75 77 LYS A N 1
ATOM 644 C CA . LYS A 1 77 ? -8.841 -0.619 -6.301 1.00 97.75 77 LYS A CA 1
ATOM 645 C C . LYS A 1 77 ? -8.938 -1.492 -5.051 1.00 97.75 77 LYS A C 1
ATOM 647 O O . LYS A 1 77 ? -9.644 -1.167 -4.098 1.00 97.75 77 LYS A O 1
ATOM 652 N N . THR A 1 78 ? -8.175 -2.579 -5.054 1.00 98.69 78 THR A N 1
ATOM 653 C CA . THR A 1 78 ? -7.948 -3.437 -3.892 1.00 98.69 78 THR A CA 1
ATOM 654 C C . THR A 1 78 ? -6.540 -3.181 -3.366 1.00 98.69 78 THR A C 1
ATOM 656 O O . THR A 1 78 ? -5.558 -3.515 -4.029 1.00 98.69 78 THR A O 1
ATOM 659 N N . TYR A 1 79 ? -6.450 -2.615 -2.167 1.00 98.81 79 TYR A N 1
ATOM 660 C CA . TYR A 1 79 ? -5.203 -2.369 -1.454 1.00 98.81 79 TYR A CA 1
ATOM 661 C C . TYR A 1 79 ? -4.806 -3.601 -0.644 1.00 98.81 79 TYR A C 1
ATOM 663 O O . TYR A 1 79 ? -5.555 -4.060 0.220 1.00 98.81 79 TYR A O 1
ATOM 671 N N . ILE A 1 80 ? -3.626 -4.146 -0.921 1.00 98.88 80 ILE A N 1
ATOM 672 C CA . ILE A 1 80 ? -3.134 -5.400 -0.357 1.00 98.88 80 ILE A CA 1
ATOM 673 C C . ILE A 1 80 ? -1.857 -5.123 0.431 1.00 98.88 80 ILE A C 1
ATOM 675 O O . ILE A 1 80 ? -0.774 -4.903 -0.120 1.00 98.88 80 ILE A O 1
ATOM 679 N N . PHE A 1 81 ? -1.987 -5.204 1.747 1.00 98.88 81 PHE A N 1
ATOM 680 C CA . PHE A 1 81 ? -0.891 -5.117 2.696 1.00 98.88 81 PHE A CA 1
ATOM 681 C C . PHE A 1 81 ? -0.433 -6.509 3.118 1.00 98.88 81 PHE A C 1
ATOM 683 O O . PHE A 1 81 ? -1.201 -7.472 3.147 1.00 98.88 81 PHE A O 1
ATOM 690 N N . GLY A 1 82 ? 0.837 -6.621 3.490 1.00 98.12 82 GLY A N 1
ATOM 691 C CA . GLY A 1 82 ? 1.381 -7.859 4.033 1.00 98.12 82 GLY A CA 1
ATOM 692 C C . GLY A 1 82 ? 2.771 -7.651 4.604 1.00 98.12 82 GLY A C 1
ATOM 693 O O . GLY A 1 82 ? 3.640 -7.035 3.990 1.00 98.12 82 GLY A O 1
ATOM 694 N N . GLY A 1 83 ? 3.008 -8.179 5.795 1.00 97.25 83 GLY A N 1
ATOM 695 C CA . GLY A 1 83 ? 4.276 -7.975 6.473 1.00 97.25 83 GLY A CA 1
ATOM 696 C C . GLY A 1 83 ? 4.270 -8.522 7.884 1.00 97.25 83 GLY A C 1
ATOM 697 O O . GLY A 1 83 ? 3.261 -9.018 8.378 1.00 97.25 83 GLY A O 1
ATOM 698 N N . LYS A 1 84 ? 5.430 -8.434 8.530 1.00 97.44 84 LYS A N 1
ATOM 699 C CA . LYS A 1 84 ? 5.601 -8.748 9.949 1.00 97.44 84 LYS A CA 1
ATOM 700 C C . LYS A 1 84 ? 6.252 -7.558 10.639 1.00 97.44 84 LYS A C 1
ATOM 702 O O . LYS A 1 84 ? 7.153 -6.941 10.064 1.00 97.44 84 LYS A O 1
ATOM 707 N N . ALA A 1 85 ? 5.791 -7.269 11.848 1.00 96.88 85 ALA A N 1
ATOM 708 C CA . ALA A 1 85 ? 6.465 -6.395 12.797 1.00 96.88 85 ALA A CA 1
ATOM 709 C C . ALA A 1 85 ? 7.363 -7.240 13.712 1.00 96.88 85 ALA A C 1
ATOM 711 O O . ALA A 1 85 ? 7.069 -8.412 13.968 1.00 96.88 85 ALA A O 1
ATOM 712 N N . ALA A 1 86 ? 8.460 -6.660 14.201 1.00 95.12 86 ALA A N 1
ATOM 713 C CA . ALA A 1 86 ? 9.262 -7.309 15.233 1.00 95.12 86 ALA A CA 1
ATOM 714 C C . ALA A 1 86 ? 8.462 -7.394 16.553 1.00 95.12 86 ALA A C 1
ATOM 716 O O . ALA A 1 86 ? 7.655 -6.501 16.821 1.00 95.12 86 ALA A O 1
ATOM 717 N N . PRO A 1 87 ? 8.672 -8.423 17.400 1.00 93.12 87 PRO A N 1
ATOM 718 C CA . PRO A 1 87 ? 7.865 -8.626 18.607 1.00 93.12 87 PRO A CA 1
ATOM 719 C C . PRO A 1 87 ? 7.828 -7.426 19.563 1.00 93.12 87 PRO A C 1
ATOM 721 O O . PRO A 1 87 ? 6.767 -7.129 20.103 1.00 93.12 87 PRO A O 1
ATOM 724 N N . GLY A 1 88 ? 8.945 -6.715 19.737 1.00 94.56 88 GLY A N 1
ATOM 725 C CA . GLY A 1 88 ? 9.032 -5.535 20.607 1.00 94.56 88 GLY A CA 1
ATOM 726 C C . GLY A 1 88 ? 8.717 -4.199 19.927 1.00 94.56 88 GLY A C 1
ATOM 727 O O . GLY A 1 88 ? 8.776 -3.166 20.579 1.00 94.56 88 GLY A O 1
ATOM 728 N N . TYR A 1 89 ? 8.409 -4.179 18.626 1.00 95.88 89 TYR A N 1
ATOM 729 C CA . TYR A 1 89 ? 8.239 -2.921 17.896 1.00 95.88 89 TYR A CA 1
ATOM 730 C C . TYR A 1 89 ? 6.791 -2.431 17.990 1.00 95.88 89 TYR A C 1
ATOM 732 O O . TYR A 1 89 ? 5.950 -2.779 17.157 1.00 95.88 89 TYR A O 1
ATOM 740 N N . TYR A 1 90 ? 6.524 -1.621 19.016 1.00 95.19 90 TYR A N 1
ATOM 741 C CA . TYR A 1 90 ? 5.205 -1.064 19.318 1.00 95.19 90 TYR A CA 1
ATOM 742 C C . TYR A 1 90 ? 4.580 -0.331 18.120 1.00 95.19 90 TYR A C 1
ATOM 744 O O . TYR A 1 90 ? 3.543 -0.765 17.618 1.00 95.19 90 TYR A O 1
ATOM 752 N N . TYR A 1 91 ? 5.252 0.689 17.575 1.00 94.50 91 TYR A N 1
ATOM 753 C CA . TYR A 1 91 ? 4.719 1.472 16.452 1.00 94.50 91 TYR A CA 1
ATOM 754 C C . TYR A 1 91 ? 4.441 0.625 15.206 1.00 94.50 91 TYR A C 1
ATOM 756 O O . TYR A 1 91 ? 3.392 0.761 14.581 1.00 94.50 91 TYR A O 1
ATOM 764 N N . ALA A 1 92 ? 5.313 -0.330 14.867 1.00 96.19 92 ALA A N 1
ATOM 765 C CA . ALA A 1 92 ? 5.054 -1.236 13.747 1.00 96.19 92 ALA A CA 1
ATOM 766 C C . ALA A 1 92 ? 3.809 -2.1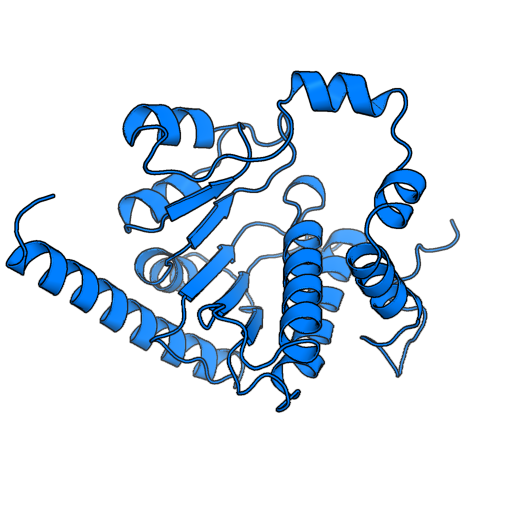15 13.973 1.00 96.19 92 ALA A C 1
ATOM 768 O O . ALA A 1 92 ? 3.086 -2.408 13.020 1.00 96.19 92 ALA A O 1
ATOM 769 N N . LYS A 1 93 ? 3.528 -2.524 15.216 1.00 96.81 93 LYS A N 1
ATOM 770 C CA . LYS A 1 93 ? 2.279 -3.218 15.560 1.00 96.81 93 LYS A CA 1
ATOM 771 C C . LYS A 1 93 ? 1.069 -2.285 15.485 1.00 96.81 93 LYS A C 1
ATOM 773 O O . LYS A 1 93 ? 0.035 -2.725 14.990 1.00 96.81 93 LYS A O 1
ATOM 778 N N . MET A 1 94 ? 1.198 -1.023 15.900 1.00 96.88 94 MET A N 1
ATOM 779 C CA . MET A 1 94 ? 0.129 -0.023 15.760 1.00 96.88 94 MET A CA 1
ATOM 780 C C . MET A 1 94 ? -0.232 0.231 14.297 1.00 96.88 94 MET A C 1
ATOM 782 O O . MET A 1 94 ? -1.411 0.265 13.964 1.00 96.88 94 MET A O 1
ATOM 786 N N . ILE A 1 95 ? 0.753 0.279 13.397 1.00 97.81 95 ILE A N 1
ATOM 787 C CA . ILE A 1 95 ? 0.506 0.374 11.949 1.00 97.81 95 ILE A CA 1
ATOM 788 C C . ILE A 1 95 ? -0.325 -0.817 11.449 1.00 97.81 95 ILE A C 1
ATOM 790 O O . ILE A 1 95 ? -1.270 -0.631 10.686 1.00 97.81 95 ILE A O 1
ATOM 794 N N . ILE A 1 96 ? -0.002 -2.044 11.883 1.00 98.31 96 ILE A N 1
ATOM 795 C CA . ILE A 1 96 ? -0.796 -3.234 11.528 1.00 98.31 96 ILE A CA 1
ATOM 796 C C . ILE A 1 96 ? -2.225 -3.095 12.060 1.00 98.31 96 ILE A C 1
ATOM 798 O O . ILE A 1 96 ? -3.164 -3.327 11.300 1.00 98.31 96 ILE A O 1
ATOM 802 N N . LYS A 1 97 ? -2.393 -2.701 13.332 1.00 97.69 97 LYS A N 1
ATOM 803 C CA . LYS A 1 97 ? -3.718 -2.484 13.930 1.00 97.69 97 LYS A CA 1
ATOM 804 C C . LYS A 1 97 ? -4.521 -1.463 13.127 1.00 97.69 97 LYS A C 1
ATOM 806 O O . LYS A 1 97 ? -5.633 -1.785 12.727 1.00 97.69 97 LYS A O 1
ATOM 811 N N . LEU A 1 98 ? -3.942 -0.304 12.810 1.00 98.31 98 LEU A N 1
ATOM 812 C CA . LEU A 1 98 ? -4.604 0.744 12.032 1.00 98.31 98 LEU A CA 1
ATOM 813 C C . LEU A 1 98 ? -5.083 0.221 10.676 1.00 98.31 98 LEU A C 1
ATOM 815 O O . LEU A 1 98 ? -6.238 0.429 10.320 1.00 98.31 98 LEU A O 1
ATOM 819 N N . ILE A 1 99 ? -4.235 -0.506 9.940 1.00 98.69 99 ILE A N 1
ATOM 820 C CA . ILE A 1 99 ? -4.624 -1.079 8.643 1.00 98.69 99 ILE A CA 1
ATOM 821 C C . ILE A 1 99 ? -5.782 -2.069 8.803 1.00 98.69 99 ILE A C 1
ATOM 823 O O . ILE A 1 99 ? -6.729 -2.025 8.022 1.00 98.69 99 ILE A O 1
ATOM 827 N N . CYS A 1 100 ? -5.723 -2.961 9.795 1.00 98.31 100 CYS A N 1
ATOM 828 C CA . CYS A 1 100 ? -6.773 -3.954 10.028 1.00 98.31 100 CYS A CA 1
ATOM 829 C C . CYS A 1 100 ? -8.106 -3.307 10.436 1.00 98.31 100 CYS A C 1
ATOM 831 O O . CYS A 1 100 ? -9.144 -3.664 9.887 1.00 98.31 100 CYS A O 1
ATOM 833 N N . HIS A 1 101 ? -8.069 -2.336 11.346 1.00 98.06 101 HIS A N 1
ATOM 834 C CA . HIS A 1 101 ? -9.242 -1.600 11.818 1.00 98.06 101 HIS A CA 1
ATOM 835 C C . HIS A 1 101 ? -9.875 -0.751 10.706 1.00 98.06 101 HIS A C 1
ATOM 837 O O . HIS A 1 101 ? -11.085 -0.811 10.476 1.00 98.06 101 HIS A O 1
ATOM 843 N N . ALA A 1 102 ? -9.052 -0.024 9.944 1.00 98.25 102 ALA A N 1
ATOM 844 C CA . ALA A 1 102 ? -9.511 0.706 8.767 1.00 98.25 102 ALA A CA 1
ATOM 845 C C . ALA A 1 102 ? -10.112 -0.242 7.721 1.00 98.25 102 ALA A C 1
ATOM 847 O O . ALA A 1 102 ? -11.165 0.055 7.160 1.00 98.25 102 ALA A O 1
ATOM 848 N N . ALA A 1 103 ? -9.497 -1.409 7.491 1.00 98.06 103 ALA A N 1
ATOM 849 C CA . ALA A 1 103 ? -10.037 -2.423 6.591 1.00 98.06 103 ALA A CA 1
ATOM 850 C C . ALA A 1 103 ? -11.401 -2.945 7.050 1.00 98.06 103 ALA A C 1
ATOM 852 O O . ALA A 1 103 ? -12.291 -3.101 6.218 1.00 98.06 103 ALA A O 1
ATOM 853 N N . GLU A 1 104 ? -11.589 -3.205 8.344 1.00 95.69 104 GLU A N 1
ATOM 854 C CA . GLU A 1 104 ? -12.863 -3.690 8.875 1.00 95.69 104 GLU A CA 1
ATOM 855 C C . GLU A 1 104 ? -14.009 -2.708 8.609 1.00 95.69 104 GLU A C 1
ATOM 857 O O . GLU A 1 104 ? -15.066 -3.113 8.120 1.00 95.69 104 GLU A O 1
ATOM 862 N N . MET A 1 105 ? -13.791 -1.421 8.877 1.00 95.44 105 MET A N 1
ATOM 863 C CA . MET A 1 105 ? -14.816 -0.401 8.664 1.00 95.44 105 MET A CA 1
ATOM 864 C C . MET A 1 105 ? -15.033 -0.058 7.201 1.00 95.44 105 MET A C 1
ATOM 866 O O . MET A 1 105 ? -16.165 -0.098 6.721 1.00 95.44 105 MET A O 1
ATOM 870 N N . ILE A 1 106 ? -13.961 0.244 6.473 1.00 96.69 106 ILE A N 1
ATOM 871 C CA . ILE A 1 106 ? -14.069 0.713 5.091 1.00 96.69 106 ILE A CA 1
ATOM 872 C C . ILE A 1 106 ? -14.624 -0.394 4.188 1.00 96.69 106 ILE A C 1
ATOM 874 O O . ILE A 1 106 ? -15.454 -0.119 3.326 1.00 96.69 106 ILE A O 1
ATOM 878 N N . ASN A 1 107 ? -14.263 -1.663 4.413 1.00 96.56 107 ASN A N 1
ATOM 879 C CA . ASN A 1 107 ? -14.800 -2.760 3.603 1.00 96.56 107 ASN A CA 1
ATOM 880 C C . ASN A 1 107 ? -16.302 -3.013 3.816 1.00 96.56 107 ASN A C 1
ATOM 882 O O . ASN A 1 107 ? -16.902 -3.672 2.961 1.00 96.56 107 ASN A O 1
ATOM 886 N N . ARG A 1 108 ? -16.882 -2.550 4.935 1.00 94.44 108 ARG A N 1
ATOM 887 C CA . ARG A 1 108 ? -18.323 -2.629 5.242 1.00 94.44 108 ARG A CA 1
ATOM 888 C C . ARG A 1 108 ? -19.105 -1.425 4.708 1.00 94.44 108 ARG A C 1
ATOM 890 O O . ARG A 1 108 ? -20.330 -1.485 4.664 1.00 94.44 108 ARG A O 1
ATOM 897 N N . ASP A 1 109 ? -18.424 -0.354 4.301 1.00 93.00 109 ASP A N 1
ATOM 898 C CA . ASP A 1 109 ? -19.067 0.860 3.807 1.00 93.00 109 ASP A CA 1
ATOM 899 C C . ASP A 1 109 ? -19.585 0.680 2.368 1.00 93.00 109 ASP A C 1
ATOM 901 O O . ASP A 1 109 ? -18.854 0.812 1.380 1.00 93.00 109 ASP A O 1
ATOM 905 N N . THR A 1 110 ? -20.887 0.418 2.249 1.00 90.81 110 THR A N 1
ATOM 906 C CA . THR A 1 110 ? -21.572 0.224 0.964 1.00 90.81 110 THR A CA 1
ATOM 907 C C . THR A 1 110 ? -21.729 1.512 0.154 1.00 90.81 110 THR A C 1
ATOM 909 O O . THR A 1 110 ? -22.030 1.434 -1.037 1.00 90.81 110 THR A O 1
ATOM 912 N N . SER A 1 111 ? -21.505 2.696 0.743 1.00 89.81 111 SER A N 1
ATOM 913 C CA . SER A 1 111 ? -21.644 3.981 0.031 1.00 89.81 111 SER A CA 1
ATOM 914 C C . SER A 1 111 ? -20.619 4.160 -1.095 1.00 89.81 111 SER A C 1
ATOM 916 O O . SER A 1 111 ? -20.843 4.937 -2.019 1.00 89.81 111 SER A O 1
ATOM 918 N N . THR A 1 112 ? -19.528 3.387 -1.069 1.00 86.19 112 THR A N 1
ATOM 919 C CA . THR A 1 112 ? -18.479 3.412 -2.099 1.00 86.19 112 THR A CA 1
ATOM 920 C C . THR A 1 112 ? -18.675 2.387 -3.222 1.00 86.19 112 THR A C 1
ATOM 922 O O . THR A 1 112 ? -17.792 2.240 -4.069 1.00 86.19 112 THR A O 1
ATOM 925 N N . MET A 1 113 ? -19.819 1.686 -3.258 1.00 85.19 113 MET A N 1
ATOM 926 C CA . MET A 1 113 ? -20.186 0.705 -4.297 1.00 85.19 113 MET A CA 1
ATOM 927 C C . MET A 1 113 ? -19.105 -0.365 -4.544 1.00 85.19 113 MET A C 1
ATOM 929 O O . MET A 1 113 ? -18.802 -0.698 -5.687 1.00 85.19 113 MET A O 1
ATOM 933 N N . ASP A 1 114 ? -18.467 -0.855 -3.474 1.00 85.94 114 ASP A N 1
ATOM 934 C CA . ASP A 1 114 ? -17.372 -1.842 -3.518 1.00 85.94 114 ASP A CA 1
ATOM 935 C C . ASP A 1 114 ? -16.149 -1.436 -4.372 1.00 85.94 114 ASP A C 1
ATOM 937 O O . ASP A 1 114 ? -15.284 -2.264 -4.670 1.00 85.94 114 ASP A O 1
ATOM 941 N N . ARG A 1 115 ? -16.005 -0.147 -4.717 1.00 92.38 115 ARG A N 1
ATOM 942 C CA . ARG A 1 115 ? -14.887 0.369 -5.532 1.00 92.38 115 ARG A CA 1
ATOM 943 C C . ARG A 1 115 ? -13.557 0.412 -4.780 1.00 92.38 115 ARG A C 1
ATOM 945 O O . ARG A 1 115 ? -12.514 0.651 -5.389 1.00 92.38 115 ARG A O 1
ATOM 952 N N . LEU A 1 116 ? -13.572 0.212 -3.468 1.00 95.69 116 LEU A N 1
ATOM 953 C CA . LEU A 1 116 ? -12.382 0.212 -2.634 1.00 95.69 116 LEU A CA 1
ATOM 954 C C . LEU A 1 116 ? -12.448 -0.962 -1.659 1.00 95.69 116 LEU A C 1
ATOM 956 O O . LEU A 1 116 ? -13.411 -1.108 -0.909 1.00 95.69 116 LEU A O 1
ATOM 960 N N . LYS A 1 117 ? -11.404 -1.793 -1.668 1.00 97.69 117 LYS A N 1
ATOM 961 C CA . LYS A 1 117 ? -11.198 -2.849 -0.67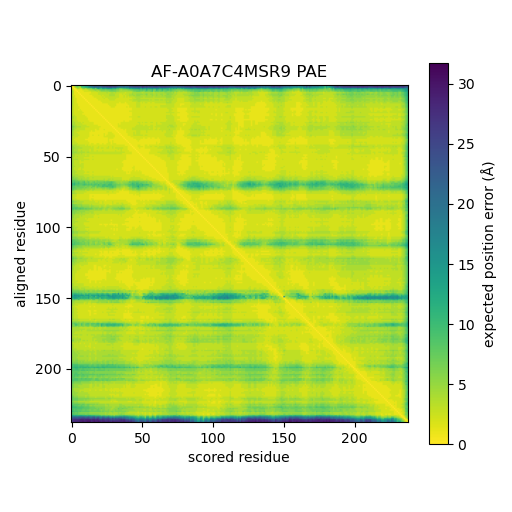0 1.00 97.69 117 LYS A CA 1
ATOM 962 C C . LYS A 1 117 ? -9.806 -2.753 -0.067 1.00 97.69 117 LYS A C 1
ATOM 964 O O . LYS A 1 117 ? -8.851 -2.398 -0.753 1.00 97.69 117 LYS A O 1
ATOM 969 N N . ILE A 1 118 ? -9.692 -3.110 1.205 1.00 98.62 118 ILE A N 1
ATOM 970 C CA . ILE A 1 118 ? -8.433 -3.177 1.948 1.00 98.62 118 ILE A CA 1
ATOM 971 C C . ILE A 1 118 ? -8.267 -4.596 2.479 1.00 98.62 118 ILE A C 1
ATOM 973 O O . ILE A 1 118 ? -9.176 -5.151 3.094 1.00 98.62 118 ILE A O 1
ATOM 977 N N . VAL A 1 119 ? -7.106 -5.199 2.260 1.00 98.50 119 VAL A N 1
ATOM 978 C CA . VAL A 1 119 ? -6.789 -6.546 2.733 1.00 98.50 119 VAL A CA 1
ATOM 979 C C . VAL A 1 119 ? -5.425 -6.527 3.396 1.00 98.50 119 VAL A C 1
ATOM 981 O O . VAL A 1 119 ? -4.436 -6.138 2.778 1.00 98.50 119 VAL A O 1
ATOM 984 N N . PHE A 1 120 ? -5.351 -7.018 4.632 1.00 98.69 120 PHE A N 1
ATOM 985 C CA . PHE A 1 120 ? -4.082 -7.363 5.263 1.00 98.69 120 PHE A CA 1
ATOM 986 C C . PHE A 1 120 ? -3.890 -8.879 5.214 1.00 98.69 120 PHE A C 1
ATOM 988 O O . PHE A 1 120 ? -4.626 -9.639 5.841 1.00 98.69 120 PHE A O 1
ATOM 995 N N . LEU A 1 121 ? -2.893 -9.333 4.461 1.00 98.44 121 LEU A N 1
ATOM 996 C CA . LEU A 1 121 ? -2.562 -10.746 4.338 1.00 98.44 121 LEU A CA 1
ATOM 997 C C . LEU A 1 121 ? -1.737 -11.221 5.550 1.00 98.44 121 LEU A C 1
ATOM 999 O O . LEU A 1 121 ? -0.601 -10.764 5.739 1.00 98.44 121 LEU A O 1
ATOM 1003 N N . PRO A 1 122 ? -2.256 -12.159 6.366 1.00 97.12 122 PRO A N 1
ATOM 1004 C CA . PRO A 1 122 ? -1.565 -12.613 7.563 1.00 97.12 122 PRO A CA 1
ATOM 1005 C C . PRO A 1 122 ? -0.350 -13.483 7.221 1.00 97.12 122 PRO A C 1
ATOM 1007 O O . PRO A 1 122 ? -0.304 -14.169 6.200 1.00 97.12 122 PRO A O 1
ATOM 1010 N N . ASN A 1 123 ? 0.634 -13.493 8.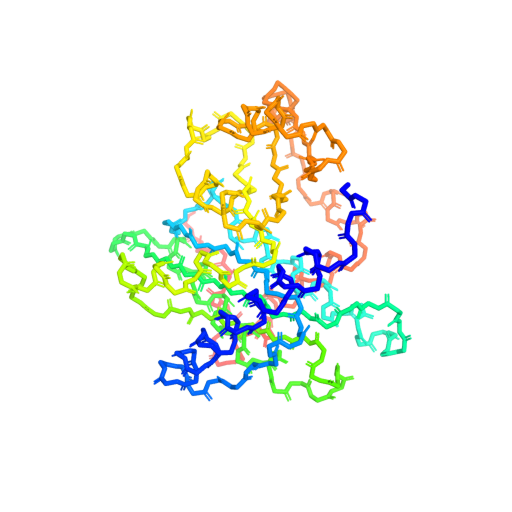125 1.00 94.88 123 ASN A N 1
ATOM 1011 C CA . ASN A 1 123 ? 1.817 -14.358 8.062 1.00 94.88 123 ASN A CA 1
ATOM 1012 C C . ASN A 1 123 ? 2.546 -14.338 6.700 1.00 94.88 123 ASN A C 1
ATOM 1014 O O . ASN A 1 123 ? 2.875 -15.389 6.142 1.00 94.88 123 ASN A O 1
ATOM 1018 N N . TYR A 1 124 ? 2.822 -13.137 6.176 1.00 95.94 124 TYR A N 1
ATOM 1019 C CA . TYR A 1 124 ? 3.580 -12.969 4.934 1.00 95.94 124 TYR A CA 1
ATOM 1020 C C . TYR A 1 124 ? 4.887 -13.782 4.951 1.00 95.94 124 TYR A C 1
ATOM 1022 O O . TYR A 1 124 ? 5.691 -13.703 5.886 1.00 95.94 124 TYR A O 1
ATOM 1030 N N . ARG A 1 125 ? 5.063 -14.596 3.907 1.00 96.56 125 ARG A N 1
ATOM 1031 C CA . ARG A 1 125 ? 6.147 -15.568 3.715 1.00 96.56 125 ARG A CA 1
ATOM 1032 C C . ARG A 1 125 ? 6.336 -15.837 2.222 1.00 96.56 125 ARG A C 1
ATOM 1034 O O . ARG A 1 125 ? 5.483 -15.456 1.424 1.00 96.56 125 ARG A O 1
ATOM 1041 N N . VAL A 1 126 ? 7.410 -16.534 1.854 1.00 96.31 126 VAL A N 1
ATOM 1042 C CA . VAL A 1 126 ? 7.781 -16.789 0.447 1.00 96.31 126 VAL A CA 1
ATOM 1043 C C . VAL A 1 126 ? 6.635 -17.407 -0.361 1.00 96.31 126 VAL A C 1
ATOM 1045 O O . VAL A 1 126 ? 6.271 -16.860 -1.394 1.00 96.31 126 VAL A O 1
ATOM 1048 N N . SER A 1 127 ? 5.977 -18.447 0.158 1.00 96.12 127 SER A N 1
ATOM 1049 C CA . SER A 1 127 ? 4.867 -19.106 -0.549 1.00 96.12 127 SER A CA 1
ATOM 1050 C C . SER A 1 127 ? 3.659 -18.201 -0.805 1.00 96.12 127 SER A C 1
ATOM 1052 O O . SER A 1 127 ? 2.930 -18.395 -1.773 1.00 96.12 127 SER A O 1
ATOM 1054 N N . LEU A 1 128 ? 3.436 -17.194 0.046 1.00 97.19 128 LEU A N 1
ATOM 1055 C CA . LEU A 1 128 ? 2.403 -16.193 -0.203 1.00 97.19 128 LEU A CA 1
ATOM 1056 C C . LEU A 1 128 ? 2.888 -15.153 -1.220 1.00 97.19 128 LEU A C 1
ATOM 1058 O O . LEU A 1 128 ? 2.136 -14.754 -2.103 1.00 97.19 128 LEU A O 1
ATOM 1062 N N . ALA A 1 129 ? 4.160 -14.762 -1.135 1.00 97.31 129 ALA A N 1
ATOM 1063 C CA . ALA A 1 129 ? 4.793 -13.831 -2.064 1.00 97.31 129 ALA A CA 1
ATOM 1064 C C . ALA A 1 129 ? 4.758 -14.337 -3.520 1.00 97.31 129 ALA A C 1
ATOM 1066 O O . ALA A 1 129 ? 4.474 -13.559 -4.427 1.00 97.31 129 ALA A O 1
ATOM 1067 N N . GLU A 1 130 ? 4.938 -15.644 -3.737 1.00 97.56 130 GLU A N 1
ATOM 1068 C CA . GLU A 1 130 ? 4.798 -16.310 -5.045 1.00 97.56 130 GLU A CA 1
ATOM 1069 C C . GLU A 1 130 ? 3.403 -16.154 -5.671 1.00 97.56 130 GLU A C 1
ATOM 1071 O O . GLU A 1 130 ? 3.261 -16.216 -6.889 1.00 97.56 130 GLU A O 1
ATOM 1076 N N . ARG A 1 131 ? 2.363 -15.933 -4.857 1.00 97.88 131 ARG A N 1
ATOM 1077 C CA . ARG A 1 131 ? 1.004 -15.633 -5.339 1.00 97.88 131 ARG A CA 1
ATOM 1078 C C . ARG A 1 131 ? 0.771 -14.138 -5.519 1.00 97.88 131 ARG A C 1
ATOM 1080 O O . ARG A 1 131 ? 0.017 -13.748 -6.403 1.00 97.88 131 ARG A O 1
ATOM 1087 N N . ILE A 1 132 ? 1.409 -13.318 -4.687 1.00 98.50 132 ILE A N 1
ATOM 1088 C CA . ILE A 1 132 ? 1.241 -11.864 -4.689 1.00 98.50 132 ILE A CA 1
ATOM 1089 C C . ILE A 1 132 ? 1.931 -11.218 -5.894 1.00 98.50 132 ILE A C 1
ATOM 1091 O O . ILE A 1 132 ? 1.285 -10.469 -6.624 1.00 98.50 132 ILE A O 1
ATOM 1095 N N . PHE A 1 133 ? 3.221 -11.497 -6.122 1.00 98.38 133 PHE A N 1
ATOM 1096 C CA . PHE A 1 133 ? 3.999 -10.786 -7.148 1.00 98.38 133 PHE A CA 1
ATOM 1097 C C . PHE A 1 133 ? 3.394 -10.895 -8.559 1.00 98.38 133 PHE A C 1
ATOM 1099 O O . PHE A 1 133 ? 3.256 -9.857 -9.205 1.00 98.38 133 PHE A O 1
ATOM 1106 N N . PRO A 1 134 ? 2.952 -12.077 -9.037 1.00 98.56 134 PRO A N 1
ATOM 1107 C CA . PRO A 1 134 ? 2.375 -12.200 -10.377 1.00 98.56 134 PRO A CA 1
ATOM 1108 C C . PRO A 1 134 ? 1.021 -11.500 -10.544 1.00 98.56 134 PRO A C 1
ATOM 1110 O O . PRO A 1 134 ? 0.627 -11.183 -11.667 1.00 98.56 134 PRO A O 1
ATOM 1113 N N . ALA A 1 135 ? 0.298 -11.269 -9.447 1.00 98.69 135 ALA A N 1
ATOM 1114 C CA . ALA A 1 135 ? -1.051 -10.706 -9.440 1.00 98.69 135 A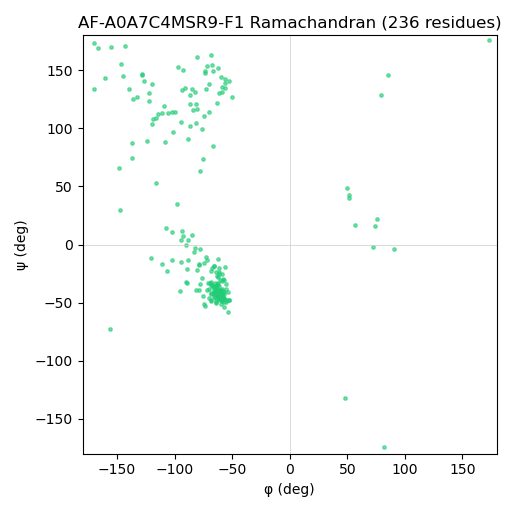LA A CA 1
ATOM 1115 C C . ALA A 1 135 ? -1.087 -9.182 -9.248 1.00 98.69 135 ALA A C 1
ATOM 1117 O O . ALA A 1 135 ? -2.122 -8.574 -9.485 1.00 98.69 135 ALA A O 1
ATOM 1118 N N . ALA A 1 136 ? 0.006 -8.560 -8.810 1.00 98.69 136 ALA A N 1
ATOM 1119 C CA . ALA A 1 136 ? 0.029 -7.122 -8.573 1.00 98.69 136 ALA A CA 1
ATOM 1120 C C . ALA A 1 136 ? -0.034 -6.323 -9.877 1.00 98.69 136 ALA A C 1
ATOM 1122 O O . ALA A 1 136 ? 0.660 -6.655 -10.844 1.00 98.69 136 ALA A O 1
ATOM 1123 N N . ASP A 1 137 ? -0.830 -5.258 -9.866 1.00 98.75 137 ASP A N 1
ATOM 1124 C CA . ASP A 1 137 ? -0.840 -4.238 -10.914 1.00 98.75 137 ASP A CA 1
ATOM 1125 C C . ASP A 1 137 ? 0.062 -3.064 -10.512 1.00 98.75 137 ASP A C 1
ATOM 1127 O O . ASP A 1 137 ? 0.815 -2.551 -11.337 1.00 98.75 137 ASP A O 1
ATOM 1131 N N . VAL A 1 138 ? 0.028 -2.685 -9.227 1.00 98.69 138 VAL A N 1
ATOM 1132 C CA . VAL A 1 138 ? 0.853 -1.621 -8.641 1.00 98.69 138 VAL A CA 1
ATOM 1133 C C . VAL A 1 138 ? 1.729 -2.181 -7.522 1.00 98.69 138 VAL A C 1
ATOM 1135 O O . VAL A 1 138 ? 1.293 -2.992 -6.703 1.00 98.69 138 VAL A O 1
ATOM 1138 N N . SER A 1 139 ? 2.982 -1.738 -7.501 1.00 98.50 139 SER A N 1
ATOM 1139 C CA . SER A 1 139 ? 3.997 -2.081 -6.510 1.00 98.50 139 SER A CA 1
ATOM 1140 C C . SER A 1 139 ? 4.418 -0.836 -5.732 1.00 98.50 139 SER A C 1
ATOM 1142 O O . SER A 1 139 ? 5.146 0.010 -6.257 1.00 98.50 139 SER A O 1
A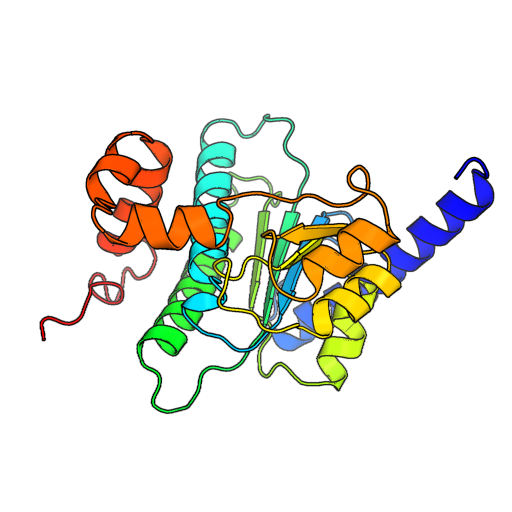TOM 1144 N N . GLU A 1 140 ? 4.020 -0.771 -4.461 1.00 98.56 140 GLU A N 1
ATOM 1145 C CA . GLU A 1 140 ? 4.282 0.363 -3.569 1.00 98.56 140 GLU A CA 1
ATOM 1146 C C . GLU A 1 140 ? 5.702 0.304 -2.974 1.00 98.56 140 GLU A C 1
ATOM 1148 O O . GLU A 1 140 ? 6.028 -0.464 -2.050 1.00 98.56 140 GLU A O 1
ATOM 1153 N N . GLN A 1 141 ? 6.584 1.150 -3.505 1.00 97.88 141 GLN A N 1
ATOM 1154 C CA . GLN A 1 141 ? 8.000 1.277 -3.145 1.00 97.88 141 GLN A CA 1
ATOM 1155 C C . GLN A 1 141 ? 8.295 2.651 -2.547 1.00 97.88 141 GLN A C 1
ATOM 1157 O O . GLN A 1 141 ? 9.197 3.371 -2.963 1.00 97.88 141 GLN A O 1
ATOM 1162 N N . ILE A 1 142 ? 7.502 2.984 -1.535 1.00 97.88 142 ILE A N 1
ATOM 1163 C CA . ILE A 1 142 ? 7.382 4.323 -0.966 1.00 97.88 142 ILE A CA 1
ATOM 1164 C C . ILE A 1 142 ? 8.221 4.531 0.293 1.00 97.88 142 ILE A C 1
ATOM 1166 O O . ILE A 1 142 ? 7.788 5.243 1.189 1.00 97.88 142 ILE A O 1
ATOM 1170 N N . SER A 1 143 ? 9.404 3.936 0.422 1.00 97.25 143 SER A N 1
ATOM 1171 C CA . SER A 1 143 ? 10.264 4.238 1.579 1.00 97.25 143 SER A CA 1
ATOM 1172 C C . SER A 1 143 ? 10.672 5.722 1.582 1.00 97.25 143 SER A C 1
ATOM 1174 O O . SER A 1 143 ? 10.693 6.354 0.525 1.00 97.25 143 SER A O 1
ATOM 1176 N N . THR A 1 144 ? 10.939 6.324 2.743 1.00 96.12 144 THR A N 1
ATOM 1177 C CA . THR A 1 144 ? 11.507 7.687 2.784 1.00 96.12 144 THR A CA 1
ATOM 1178 C C . THR A 1 144 ? 12.840 7.697 2.035 1.00 96.12 144 THR A C 1
ATOM 1180 O O . THR A 1 144 ? 13.664 6.821 2.283 1.00 96.12 144 THR A O 1
ATOM 1183 N N . ALA A 1 145 ? 13.048 8.655 1.127 1.00 94.38 145 ALA A N 1
ATOM 1184 C CA . ALA A 1 145 ? 14.260 8.694 0.312 1.00 94.38 145 ALA A CA 1
ATOM 1185 C C . ALA A 1 145 ? 15.527 8.786 1.180 1.00 94.38 145 ALA A C 1
ATOM 1187 O O . ALA A 1 145 ? 15.565 9.555 2.142 1.00 94.38 145 ALA A O 1
ATOM 1188 N N . GLY A 1 146 ? 16.550 7.995 0.847 1.00 91.62 146 GLY A N 1
ATOM 1189 C CA . GLY A 1 146 ? 17.791 7.869 1.611 1.00 91.62 146 GLY A CA 1
ATOM 1190 C C . GLY A 1 146 ? 17.788 6.770 2.683 1.00 91.62 146 GLY A C 1
ATOM 1191 O O . GLY A 1 146 ? 18.827 6.553 3.303 1.00 91.62 146 GLY A O 1
ATOM 1192 N N . TYR A 1 147 ? 16.672 6.061 2.908 1.00 89.44 147 TYR A N 1
ATOM 1193 C CA . TYR A 1 147 ? 16.583 4.999 3.927 1.00 89.44 147 TYR A CA 1
ATOM 1194 C C . TYR A 1 147 ? 16.563 3.578 3.341 1.00 89.44 147 TYR A C 1
ATOM 1196 O O . TYR A 1 147 ? 16.905 2.620 4.043 1.00 89.44 147 TYR A O 1
ATOM 1204 N N . GLU A 1 148 ? 16.165 3.387 2.080 1.00 85.44 148 GLU A N 1
ATOM 1205 C CA . GLU A 1 148 ? 16.171 2.075 1.432 1.00 85.44 148 GLU A CA 1
ATOM 1206 C C . GLU A 1 148 ? 17.471 1.865 0.646 1.00 85.44 148 GLU A C 1
ATOM 1208 O O . GLU A 1 148 ? 17.642 2.359 -0.461 1.00 85.44 148 GLU A O 1
ATOM 1213 N N . ALA A 1 149 ? 18.376 1.035 1.169 1.00 82.00 14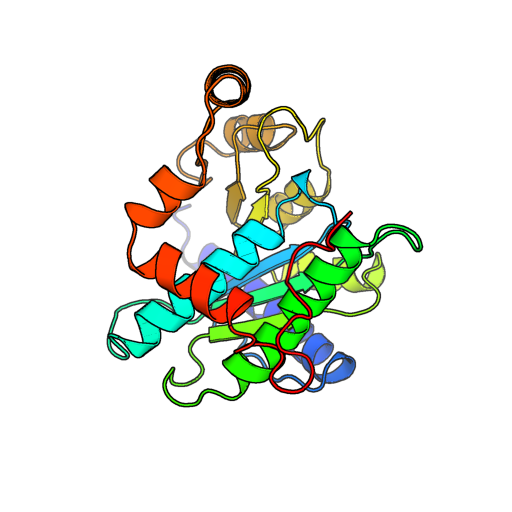9 ALA A N 1
ATOM 1214 C CA . ALA A 1 149 ? 19.650 0.770 0.493 1.00 82.00 149 ALA A CA 1
ATOM 1215 C C . ALA A 1 149 ? 19.496 0.105 -0.894 1.00 82.00 149 ALA A C 1
ATOM 1217 O O . ALA A 1 149 ? 20.313 0.312 -1.787 1.00 82.00 149 ALA A O 1
ATOM 1218 N N . SER A 1 150 ? 18.474 -0.740 -1.084 1.00 81.19 150 SER A N 1
ATOM 1219 C CA . SER A 1 150 ? 18.232 -1.421 -2.363 1.00 81.19 150 SER A CA 1
ATOM 1220 C C . SER A 1 150 ? 16.768 -1.841 -2.512 1.00 81.19 150 SER A C 1
ATOM 1222 O O . SER A 1 150 ? 16.023 -1.227 -3.269 1.00 81.19 150 SER A O 1
ATOM 1224 N N . GLY A 1 151 ? 16.342 -2.867 -1.775 1.00 78.12 151 GLY A N 1
ATOM 1225 C CA . GLY A 1 151 ? 15.066 -3.542 -2.011 1.00 78.12 151 GLY A CA 1
ATOM 1226 C C . GLY A 1 151 ? 15.161 -4.528 -3.182 1.00 78.12 151 GLY A C 1
ATOM 1227 O O . GLY A 1 151 ? 15.639 -4.192 -4.255 1.00 78.12 151 GLY A O 1
ATOM 1228 N N . THR A 1 152 ? 14.727 -5.773 -2.962 1.00 87.19 152 THR A N 1
ATOM 1229 C CA . THR A 1 152 ? 14.700 -6.827 -4.000 1.00 87.19 152 THR A CA 1
ATOM 1230 C C . THR A 1 152 ? 13.283 -7.215 -4.414 1.00 87.19 152 THR A C 1
ATOM 1232 O O . THR A 1 152 ? 13.084 -7.849 -5.447 1.00 87.19 152 THR A O 1
ATOM 1235 N N . SER A 1 153 ? 12.268 -6.862 -3.618 1.00 88.94 153 SER A N 1
ATOM 1236 C CA . SER A 1 153 ? 10.869 -7.125 -3.966 1.00 88.94 153 SER A CA 1
ATOM 1237 C C . SER A 1 153 ? 10.375 -6.236 -5.106 1.00 88.94 153 SER A C 1
ATOM 1239 O O . SER A 1 153 ? 9.597 -6.712 -5.922 1.00 88.94 153 SER A O 1
ATOM 1241 N N . ASN A 1 154 ? 10.860 -4.997 -5.212 1.00 89.62 154 ASN A N 1
ATOM 1242 C CA . ASN A 1 154 ? 10.580 -4.099 -6.340 1.00 89.62 154 ASN A CA 1
ATOM 1243 C C . ASN A 1 154 ? 10.996 -4.715 -7.688 1.00 89.62 154 ASN A C 1
ATOM 1245 O O . ASN A 1 154 ? 10.204 -4.705 -8.624 1.00 89.62 154 ASN A O 1
ATOM 1249 N N . MET A 1 155 ? 12.164 -5.362 -7.762 1.00 94.31 155 MET A N 1
ATOM 1250 C CA . MET A 1 155 ? 12.608 -6.085 -8.960 1.00 94.31 155 MET A CA 1
ATOM 1251 C C . MET A 1 155 ? 11.661 -7.240 -9.310 1.00 94.31 155 MET A C 1
ATOM 1253 O O . MET A 1 155 ? 11.302 -7.418 -10.470 1.00 94.31 155 MET A O 1
ATOM 1257 N N . LYS A 1 156 ? 11.207 -8.008 -8.308 1.00 96.69 156 LYS A N 1
ATOM 1258 C CA . LYS A 1 156 ? 10.251 -9.112 -8.519 1.00 96.69 156 LYS A CA 1
ATOM 1259 C C . LYS A 1 156 ? 8.919 -8.605 -9.062 1.00 96.69 156 LYS A C 1
ATOM 1261 O O . LYS A 1 156 ? 8.357 -9.234 -9.952 1.00 96.69 156 LYS A O 1
ATOM 1266 N N . PHE A 1 157 ? 8.430 -7.482 -8.542 1.00 97.75 157 PHE A N 1
ATOM 1267 C CA . PHE A 1 157 ? 7.219 -6.834 -9.036 1.00 97.75 157 PHE A CA 1
ATOM 1268 C C . PHE A 1 157 ? 7.373 -6.343 -10.477 1.00 97.75 157 PHE A C 1
ATOM 1270 O O . PHE A 1 157 ? 6.538 -6.684 -11.313 1.00 97.75 157 PHE A O 1
ATOM 1277 N N . ALA A 1 158 ? 8.459 -5.627 -10.778 1.00 95.94 158 ALA A N 1
ATOM 1278 C CA . ALA A 1 158 ? 8.737 -5.122 -12.121 1.00 95.94 158 ALA A CA 1
ATOM 1279 C C . ALA A 1 158 ? 8.809 -6.262 -13.152 1.00 95.94 158 ALA A C 1
ATOM 1281 O O . ALA A 1 158 ? 8.134 -6.215 -14.177 1.00 95.94 158 ALA A O 1
ATOM 1282 N N . LEU A 1 159 ? 9.528 -7.347 -12.836 1.00 96.62 159 LEU A N 1
ATOM 1283 C CA . LEU A 1 159 ? 9.619 -8.536 -13.697 1.00 96.62 159 LEU A CA 1
ATOM 1284 C C . LEU A 1 159 ? 8.276 -9.258 -13.893 1.00 96.62 159 LEU A C 1
ATOM 1286 O O . LEU A 1 159 ? 8.096 -9.956 -14.885 1.00 96.62 159 LEU A O 1
ATOM 1290 N N . ASN A 1 160 ? 7.329 -9.095 -12.965 1.00 97.81 160 ASN A N 1
ATOM 1291 C CA . ASN A 1 160 ? 5.971 -9.635 -13.072 1.00 97.81 160 ASN A CA 1
ATOM 1292 C C . ASN A 1 160 ? 4.972 -8.630 -13.678 1.00 97.81 160 ASN A C 1
ATOM 1294 O O . ASN A 1 160 ? 3.760 -8.861 -13.632 1.00 97.81 160 ASN A O 1
ATOM 1298 N N . GLY A 1 161 ? 5.453 -7.518 -14.242 1.00 96.31 161 GLY A N 1
ATOM 1299 C CA . GLY A 1 161 ? 4.628 -6.537 -14.945 1.00 96.31 161 GLY A CA 1
ATOM 1300 C C . GLY A 1 161 ? 3.800 -5.626 -14.042 1.00 96.31 161 GLY A C 1
ATOM 1301 O O . GLY A 1 161 ? 2.783 -5.115 -14.501 1.00 96.31 161 GLY A O 1
ATOM 1302 N N . ALA A 1 162 ? 4.178 -5.457 -12.772 1.00 98.12 162 ALA A N 1
ATOM 1303 C CA . ALA A 1 162 ? 3.569 -4.450 -11.907 1.00 98.12 162 ALA A CA 1
ATOM 1304 C C . ALA A 1 162 ? 4.262 -3.092 -12.101 1.00 98.12 162 ALA A C 1
ATOM 1306 O O . ALA A 1 162 ? 5.494 -3.009 -12.074 1.00 98.12 162 ALA A O 1
ATOM 1307 N N . LEU A 1 163 ? 3.473 -2.026 -12.241 1.00 97.81 163 LEU A N 1
ATOM 1308 C CA . LEU A 1 163 ? 3.985 -0.659 -12.289 1.00 97.81 163 LEU A CA 1
ATOM 1309 C C . LEU A 1 163 ? 4.452 -0.240 -10.898 1.00 97.81 163 LEU A C 1
ATOM 1311 O O . LEU A 1 163 ? 3.766 -0.452 -9.897 1.00 97.81 163 LEU A O 1
ATOM 1315 N N . THR A 1 164 ? 5.637 0.355 -10.826 1.00 98.25 164 THR A N 1
ATOM 1316 C CA . THR A 1 164 ? 6.168 0.840 -9.552 1.00 98.25 164 THR A CA 1
ATOM 1317 C C . THR A 1 164 ? 5.663 2.253 -9.283 1.00 98.25 164 THR A C 1
ATOM 1319 O O . THR A 1 164 ? 5.802 3.134 -10.129 1.00 98.25 164 THR A O 1
ATOM 1322 N N . VAL A 1 165 ? 5.109 2.453 -8.089 1.00 98.44 165 VAL A N 1
ATOM 1323 C CA . VAL A 1 165 ? 4.870 3.769 -7.488 1.00 98.44 165 VAL A CA 1
ATOM 1324 C C . VAL A 1 165 ? 5.860 3.894 -6.339 1.00 98.44 165 VAL A C 1
ATOM 1326 O O . VAL A 1 165 ? 5.884 3.048 -5.443 1.00 98.44 165 VAL A O 1
ATOM 1329 N N . GLY A 1 166 ? 6.747 4.883 -6.377 1.00 97.19 166 GLY A N 1
ATOM 1330 C CA . GLY A 1 166 ? 7.837 4.925 -5.409 1.00 97.19 166 GLY A CA 1
ATOM 1331 C C . GLY A 1 166 ? 8.585 6.240 -5.330 1.00 97.19 166 GLY A C 1
ATOM 1332 O O . GLY A 1 166 ? 8.437 7.128 -6.163 1.00 97.19 166 GLY A O 1
ATOM 1333 N N . THR A 1 167 ? 9.412 6.349 -4.301 1.00 97.12 167 THR A N 1
ATOM 1334 C CA . THR A 1 167 ? 10.376 7.442 -4.158 1.00 97.12 167 THR A CA 1
ATOM 1335 C C . THR A 1 167 ? 11.623 7.189 -4.989 1.00 97.12 167 THR A C 1
ATOM 1337 O O . THR A 1 167 ? 11.920 6.049 -5.370 1.00 97.12 167 THR A O 1
ATOM 1340 N N . LEU A 1 168 ? 12.379 8.258 -5.243 1.00 93.12 168 LEU A N 1
ATOM 1341 C CA . LEU A 1 168 ? 13.695 8.186 -5.869 1.00 93.12 168 LEU A CA 1
ATOM 1342 C C . LEU A 1 168 ? 14.740 7.680 -4.855 1.00 93.12 168 LEU A C 1
ATOM 1344 O O . LEU A 1 168 ? 15.525 8.455 -4.315 1.00 93.12 168 LEU A O 1
ATOM 1348 N N . ASP A 1 169 ? 14.694 6.380 -4.556 1.00 91.25 169 ASP A N 1
ATOM 1349 C CA . ASP A 1 169 ? 15.532 5.733 -3.541 1.00 91.25 169 ASP A CA 1
ATOM 1350 C C . ASP A 1 169 ? 15.901 4.287 -3.908 1.00 91.25 169 ASP A C 1
ATOM 1352 O O . ASP A 1 169 ? 15.181 3.607 -4.651 1.00 91.25 169 ASP A O 1
ATOM 1356 N N . GLY A 1 170 ? 17.015 3.796 -3.361 1.00 90.06 170 GLY A N 1
ATOM 1357 C CA . GLY A 1 170 ? 17.458 2.408 -3.504 1.00 90.06 170 GLY A CA 1
ATOM 1358 C C . GLY A 1 170 ? 17.435 1.883 -4.944 1.00 90.06 170 GLY A C 1
ATOM 1359 O O . GLY A 1 170 ? 17.913 2.516 -5.885 1.00 90.06 170 GLY A O 1
ATOM 1360 N N . ALA A 1 171 ? 16.866 0.691 -5.141 1.00 92.00 171 ALA A N 1
ATOM 1361 C CA . ALA A 1 171 ? 16.769 0.072 -6.461 1.00 92.00 171 ALA A CA 1
ATOM 1362 C C . ALA A 1 171 ? 15.650 0.651 -7.344 1.00 92.00 171 ALA A C 1
ATOM 1364 O O . ALA A 1 171 ? 15.588 0.280 -8.514 1.00 92.00 171 ALA A O 1
ATOM 1365 N N . ASN A 1 172 ? 14.815 1.582 -6.859 1.00 92.50 172 ASN A N 1
ATOM 1366 C CA . ASN A 1 172 ? 13.850 2.265 -7.731 1.00 92.50 172 ASN A CA 1
ATOM 1367 C C . ASN A 1 172 ? 14.566 3.121 -8.785 1.00 92.50 172 ASN A C 1
ATOM 1369 O O . ASN A 1 172 ? 14.096 3.192 -9.916 1.00 92.50 172 ASN A O 1
ATOM 1373 N N . ILE A 1 173 ? 15.727 3.700 -8.444 1.00 91.50 173 ILE A N 1
ATOM 1374 C CA . ILE A 1 173 ? 16.575 4.454 -9.382 1.00 91.50 173 ILE A CA 1
ATOM 1375 C C . ILE A 1 173 ? 16.998 3.548 -10.544 1.00 91.50 173 ILE A C 1
ATOM 1377 O O . ILE A 1 173 ? 16.744 3.860 -11.702 1.00 91.50 173 ILE A O 1
ATOM 1381 N N . LYS A 1 174 ? 17.535 2.364 -10.225 1.00 92.44 174 LYS A N 1
ATOM 1382 C CA . LYS A 1 174 ? 17.964 1.376 -11.228 1.00 92.44 174 LYS A CA 1
ATOM 1383 C C . LYS A 1 174 ? 16.802 0.833 -12.058 1.00 92.44 174 LYS A C 1
ATOM 1385 O O . LYS A 1 174 ? 16.964 0.567 -13.244 1.00 92.44 174 LYS A O 1
ATOM 1390 N N . ILE A 1 175 ? 15.630 0.646 -11.446 1.00 93.88 175 ILE A N 1
ATOM 1391 C CA . ILE A 1 175 ? 14.425 0.239 -12.179 1.00 93.88 175 ILE A CA 1
ATOM 1392 C C . ILE A 1 175 ? 14.035 1.338 -13.167 1.00 93.88 175 ILE A C 1
ATOM 1394 O O . ILE A 1 175 ? 13.826 1.022 -14.329 1.00 93.88 175 ILE A O 1
ATOM 1398 N N . MET A 1 176 ? 13.995 2.605 -12.741 1.00 95.31 176 MET A N 1
ATOM 1399 C CA . MET A 1 176 ? 13.689 3.740 -13.617 1.00 95.31 176 MET A CA 1
ATOM 1400 C C . MET A 1 176 ? 14.674 3.848 -14.787 1.00 95.31 176 MET A C 1
ATOM 1402 O O . MET A 1 176 ? 14.240 4.038 -15.919 1.00 95.31 176 MET A O 1
ATOM 1406 N N . GLU A 1 177 ? 15.974 3.686 -14.535 1.00 95.00 177 GLU A N 1
ATOM 1407 C CA . GLU A 1 177 ? 17.002 3.645 -15.586 1.00 95.00 177 GLU A CA 1
ATOM 1408 C C . GLU A 1 177 ? 16.761 2.500 -16.581 1.00 95.00 177 GLU A C 1
ATOM 1410 O O . GLU A 1 177 ? 16.942 2.680 -17.782 1.00 95.00 177 GLU A O 1
ATOM 1415 N N . GLY A 1 178 ? 16.331 1.331 -16.095 1.00 95.12 178 GLY A N 1
ATOM 1416 C CA . GLY A 1 178 ? 16.096 0.152 -16.928 1.00 95.12 178 GLY A CA 1
ATOM 1417 C C . GLY A 1 178 ? 14.785 0.169 -17.718 1.00 95.12 178 GLY A C 1
ATOM 1418 O O . GLY A 1 178 ? 14.744 -0.372 -18.821 1.00 95.12 178 GLY A O 1
ATOM 1419 N N . VAL A 1 179 ? 13.712 0.751 -17.170 1.00 95.44 179 VAL A N 1
ATOM 1420 C CA . VAL A 1 179 ? 12.377 0.749 -17.805 1.00 95.44 179 VAL A CA 1
ATOM 1421 C C . VAL A 1 179 ? 12.019 2.066 -18.492 1.00 95.44 179 VAL A C 1
ATOM 1423 O O . VAL A 1 179 ? 11.056 2.090 -19.251 1.00 95.44 179 VAL A O 1
ATOM 1426 N N . GLY A 1 180 ? 12.765 3.145 -18.249 1.00 96.50 180 GLY A N 1
ATOM 1427 C CA . GLY A 1 180 ? 12.424 4.495 -18.702 1.00 96.50 180 GLY A CA 1
ATOM 1428 C C . GLY A 1 180 ? 11.487 5.219 -17.729 1.00 96.50 180 GLY A C 1
ATOM 1429 O O . GLY A 1 180 ? 10.626 4.614 -17.084 1.00 96.50 180 GLY A O 1
ATOM 1430 N N . LYS A 1 181 ? 11.651 6.542 -17.609 1.00 95.25 181 LYS A N 1
ATOM 1431 C CA . LYS A 1 181 ? 10.911 7.389 -16.651 1.00 95.25 181 LYS A CA 1
ATOM 1432 C C . LYS A 1 181 ? 9.400 7.401 -16.914 1.00 95.25 181 LYS A C 1
ATOM 1434 O O . LYS A 1 181 ? 8.620 7.599 -15.993 1.00 95.25 181 LYS A O 1
ATOM 1439 N N . GLU A 1 182 ? 8.988 7.173 -18.151 1.00 96.12 182 GLU A N 1
ATOM 1440 C CA . GLU A 1 182 ? 7.596 7.100 -18.588 1.00 96.12 182 GLU A CA 1
ATOM 1441 C C . GLU A 1 182 ? 6.879 5.804 -18.167 1.00 96.12 182 GLU A C 1
ATOM 1443 O O . GLU A 1 182 ? 5.651 5.764 -18.169 1.00 96.12 182 GLU A O 1
ATOM 1448 N N . ASN A 1 183 ? 7.625 4.766 -17.760 1.00 96.25 183 ASN A N 1
ATOM 1449 C CA . ASN A 1 183 ? 7.090 3.452 -17.374 1.00 96.25 183 ASN A CA 1
ATOM 1450 C C . ASN A 1 183 ? 7.157 3.191 -15.854 1.00 96.25 183 ASN A C 1
ATOM 1452 O O . ASN A 1 183 ? 6.996 2.057 -15.396 1.00 96.25 183 ASN A O 1
ATOM 1456 N N . ILE A 1 184 ? 7.395 4.235 -15.054 1.00 97.50 184 ILE A N 1
ATOM 1457 C CA . ILE A 1 184 ? 7.427 4.193 -13.588 1.00 97.50 184 ILE A CA 1
ATOM 1458 C C . ILE A 1 184 ? 6.864 5.496 -13.012 1.00 97.50 184 ILE A C 1
ATOM 1460 O O . ILE A 1 184 ? 7.070 6.573 -13.561 1.00 97.50 184 ILE A O 1
ATOM 1464 N N . VAL A 1 185 ? 6.170 5.421 -11.877 1.00 97.81 185 VAL A N 1
ATOM 1465 C CA . VAL A 1 185 ? 5.638 6.602 -11.189 1.00 97.81 185 VAL A CA 1
ATOM 1466 C C . VAL A 1 185 ? 6.553 6.946 -10.017 1.00 97.81 185 VAL A C 1
ATOM 1468 O O . VAL A 1 185 ? 6.448 6.370 -8.933 1.00 97.81 185 VAL A O 1
ATOM 1471 N N . ILE A 1 186 ? 7.471 7.885 -10.244 1.00 97.25 186 ILE A N 1
ATOM 1472 C CA . ILE A 1 186 ? 8.343 8.426 -9.195 1.00 97.25 186 ILE A CA 1
ATOM 1473 C C . ILE A 1 186 ? 7.725 9.692 -8.601 1.00 97.25 186 ILE A C 1
ATOM 1475 O O . ILE A 1 186 ? 7.304 10.580 -9.341 1.00 97.25 186 ILE A O 1
ATOM 1479 N N . PHE A 1 187 ? 7.692 9.786 -7.271 1.00 97.56 187 PHE A N 1
ATOM 1480 C CA . PHE A 1 187 ? 7.158 10.947 -6.556 1.00 97.56 187 PHE A CA 1
ATOM 1481 C C . PHE A 1 187 ? 7.941 11.279 -5.281 1.00 97.56 187 PHE A C 1
ATOM 1483 O O . PHE A 1 187 ? 8.752 10.492 -4.787 1.00 97.56 187 PHE A O 1
ATOM 1490 N N . GLY A 1 188 ? 7.601 12.433 -4.707 1.00 96.44 188 GLY A N 1
ATOM 1491 C CA . GLY A 1 188 ? 8.113 12.894 -3.425 1.00 96.44 188 GLY A CA 1
ATOM 1492 C C . GLY A 1 188 ? 9.485 13.553 -3.526 1.00 96.44 188 GLY A C 1
ATOM 1493 O O . GLY A 1 188 ? 10.015 13.773 -4.610 1.00 96.44 188 GLY A O 1
ATOM 1494 N N . MET A 1 189 ? 10.028 13.882 -2.357 1.00 96.56 189 MET A N 1
ATOM 1495 C CA . MET A 1 189 ? 11.331 14.523 -2.214 1.00 96.56 189 MET A CA 1
ATOM 1496 C C . MET A 1 189 ? 12.483 13.551 -2.487 1.00 96.56 189 MET A C 1
ATOM 1498 O O . MET A 1 189 ? 12.408 12.356 -2.180 1.00 96.56 189 MET A O 1
ATOM 1502 N N . THR A 1 190 ? 13.577 14.098 -3.000 1.00 95.88 190 THR A N 1
ATOM 1503 C CA . THR A 1 190 ? 14.897 13.465 -3.043 1.00 95.88 190 THR A CA 1
ATOM 1504 C C . THR A 1 190 ? 15.488 13.321 -1.638 1.00 95.88 190 THR A C 1
ATOM 1506 O O . THR A 1 190 ? 15.066 13.984 -0.688 1.00 95.88 190 THR A O 1
ATOM 1509 N N . ALA A 1 191 ? 16.508 12.471 -1.487 1.00 94.62 191 ALA A N 1
ATOM 1510 C CA . ALA A 1 191 ? 17.185 12.291 -0.202 1.00 94.62 191 ALA A CA 1
ATOM 1511 C C . ALA A 1 191 ? 17.797 13.600 0.338 1.00 94.62 191 ALA A C 1
ATOM 1513 O O . ALA A 1 191 ? 17.881 13.780 1.551 1.00 94.62 191 ALA A O 1
ATOM 1514 N N . ASP A 1 192 ? 18.232 14.507 -0.538 1.00 95.25 192 ASP A N 1
ATOM 1515 C CA . ASP A 1 192 ? 18.852 15.781 -0.154 1.00 95.25 192 ASP A CA 1
ATOM 1516 C C . ASP A 1 192 ? 17.804 16.775 0.351 1.00 95.25 192 ASP A C 1
ATOM 1518 O O . ASP A 1 192 ? 17.981 17.376 1.412 1.00 95.25 192 ASP A O 1
ATOM 1522 N N . GLU A 1 193 ? 16.670 16.871 -0.345 1.00 96.31 193 GLU A N 1
ATOM 1523 C CA . GLU A 1 193 ? 15.522 17.679 0.079 1.00 96.31 193 GLU A CA 1
ATOM 1524 C C . GLU A 1 193 ? 14.949 17.192 1.415 1.00 96.31 193 GLU A C 1
ATOM 1526 O O . GLU A 1 193 ? 14.654 18.015 2.280 1.00 96.31 193 GLU A O 1
ATOM 1531 N N . VAL A 1 194 ? 14.864 15.870 1.632 1.00 95.38 194 VAL A N 1
ATOM 1532 C CA . VAL A 1 194 ? 14.444 15.300 2.926 1.00 95.38 194 VAL A CA 1
ATOM 1533 C C . VAL A 1 194 ? 15.387 15.738 4.049 1.00 95.38 194 VAL A C 1
ATOM 1535 O O . VAL A 1 194 ? 14.916 16.169 5.102 1.00 95.38 194 VAL A O 1
ATOM 1538 N N . ARG A 1 195 ? 16.711 15.669 3.838 1.00 94.19 195 ARG A N 1
ATOM 1539 C CA . ARG A 1 195 ? 17.695 16.104 4.849 1.00 94.19 195 ARG A CA 1
ATOM 1540 C C . ARG A 1 195 ? 17.594 17.598 5.144 1.00 94.19 195 ARG A C 1
ATOM 1542 O O . ARG A 1 195 ? 17.728 17.987 6.299 1.00 94.19 195 ARG A O 1
ATOM 1549 N N . HIS A 1 196 ? 17.340 18.419 4.128 1.00 95.06 196 HIS A N 1
ATOM 1550 C CA . HIS A 1 196 ? 17.158 19.856 4.307 1.00 95.06 196 HIS A CA 1
ATOM 1551 C C . HIS A 1 196 ? 15.862 20.177 5.068 1.00 95.06 196 HIS A C 1
ATOM 1553 O O . HIS A 1 196 ? 15.894 20.922 6.047 1.00 95.06 196 HIS A O 1
ATOM 1559 N N . LEU A 1 197 ? 14.734 19.579 4.665 1.00 93.12 197 LEU A N 1
ATOM 1560 C CA . LEU A 1 197 ? 13.435 19.796 5.306 1.00 93.12 197 LEU A CA 1
ATOM 1561 C C . LEU A 1 197 ? 13.434 19.355 6.773 1.00 93.12 197 LEU A C 1
ATOM 1563 O O . LEU A 1 197 ? 12.829 20.024 7.600 1.00 93.12 197 LEU A O 1
ATOM 1567 N N . ALA A 1 198 ? 14.145 18.277 7.116 1.00 90.56 198 ALA A N 1
ATOM 1568 C CA . ALA A 1 198 ? 14.218 17.772 8.488 1.00 90.56 198 ALA A CA 1
ATOM 1569 C C . ALA A 1 198 ? 14.714 18.810 9.516 1.00 90.56 198 ALA A C 1
ATOM 1571 O O . ALA A 1 198 ? 14.468 18.640 10.706 1.00 90.56 198 ALA A O 1
ATOM 1572 N N . THR A 1 199 ? 15.390 19.880 9.080 1.00 92.12 199 THR A N 1
ATOM 1573 C CA . THR A 1 199 ? 15.879 20.949 9.969 1.00 92.12 199 THR A CA 1
ATOM 1574 C C . THR A 1 199 ? 14.803 21.954 10.396 1.00 92.12 199 THR A C 1
ATOM 1576 O O . THR A 1 199 ? 15.010 22.677 11.367 1.00 92.12 199 THR A O 1
ATOM 1579 N N . HIS A 1 200 ? 13.662 21.998 9.702 1.00 93.06 200 HIS A N 1
ATOM 1580 C CA . HIS A 1 200 ? 12.557 22.943 9.939 1.00 93.06 200 HIS A CA 1
ATOM 1581 C C . HIS A 1 200 ? 11.184 22.324 9.621 1.00 93.06 200 HIS A C 1
ATOM 1583 O O . HIS A 1 200 ? 10.252 23.004 9.195 1.00 93.06 200 HIS A O 1
ATOM 1589 N N . TYR A 1 201 ? 11.058 21.006 9.790 1.00 92.69 201 TYR A N 1
ATOM 1590 C CA . TYR A 1 201 ? 9.856 20.273 9.411 1.00 92.69 201 TYR A CA 1
ATOM 1591 C C . TYR A 1 201 ? 8.700 20.514 10.391 1.00 92.69 201 TYR A C 1
ATOM 1593 O O . TYR A 1 201 ? 8.711 19.995 11.503 1.00 92.69 201 TYR A O 1
ATOM 1601 N N . GLU A 1 202 ? 7.668 21.223 9.927 1.00 92.62 202 GLU A N 1
ATOM 1602 C CA . GLU A 1 202 ? 6.433 21.495 10.675 1.00 92.62 202 GLU A CA 1
ATOM 1603 C C . GLU A 1 202 ? 5.245 20.695 10.094 1.00 92.62 202 GLU A C 1
ATOM 1605 O O . GLU A 1 202 ? 4.529 21.183 9.211 1.00 92.62 202 GLU A O 1
ATOM 1610 N N . PRO A 1 203 ? 5.003 19.446 10.546 1.00 91.50 203 PRO A N 1
ATOM 1611 C CA . PRO A 1 203 ? 3.990 18.568 9.952 1.00 91.50 203 PRO A CA 1
ATOM 1612 C C . PRO A 1 203 ? 2.566 19.115 10.089 1.00 91.50 203 PRO A C 1
ATOM 1614 O O . PRO A 1 203 ? 1.755 18.952 9.180 1.00 91.50 203 PRO A O 1
ATOM 1617 N N . TRP A 1 204 ? 2.252 19.786 11.201 1.00 92.19 204 TRP A N 1
ATOM 1618 C CA . TRP A 1 204 ? 0.913 20.322 11.449 1.00 92.19 204 TRP A CA 1
ATOM 1619 C C . TRP A 1 204 ? 0.539 21.444 10.484 1.00 92.19 204 TRP A C 1
ATOM 1621 O O . TRP A 1 204 ? -0.610 21.512 10.057 1.00 92.19 204 TRP A O 1
ATOM 1631 N N . GLU A 1 205 ? 1.497 22.283 10.091 1.00 91.94 205 GLU A N 1
ATOM 1632 C CA . GLU A 1 205 ? 1.251 23.328 9.094 1.00 91.94 205 GLU A CA 1
ATOM 1633 C C . GLU A 1 205 ? 0.976 22.729 7.713 1.00 91.94 205 GLU A C 1
ATOM 1635 O O . GLU A 1 205 ? 0.117 23.228 6.992 1.00 91.94 205 GLU A O 1
ATOM 1640 N N . MET A 1 206 ? 1.624 21.611 7.369 1.00 89.06 206 MET A N 1
ATOM 1641 C CA . MET A 1 206 ? 1.320 20.885 6.132 1.00 89.06 206 MET A CA 1
ATOM 1642 C C . MET A 1 206 ? -0.065 20.233 6.164 1.00 89.06 206 MET A C 1
ATOM 1644 O O . MET A 1 206 ? -0.792 20.302 5.177 1.00 89.06 206 MET A O 1
ATOM 1648 N N . ILE A 1 207 ? -0.453 19.621 7.289 1.00 93.31 207 ILE A N 1
ATOM 1649 C CA . ILE A 1 207 ? -1.770 18.979 7.430 1.00 93.31 207 ILE A CA 1
ATOM 1650 C C . ILE A 1 207 ? -2.890 20.022 7.311 1.00 93.31 207 ILE A C 1
ATOM 1652 O O . ILE A 1 207 ? -3.853 19.793 6.585 1.00 93.31 207 ILE A O 1
ATOM 1656 N N . LYS A 1 208 ? -2.742 21.195 7.943 1.00 92.81 208 LYS A N 1
ATOM 1657 C CA . LYS A 1 208 ? -3.739 22.283 7.890 1.00 92.81 208 LYS A CA 1
ATOM 1658 C C . LYS A 1 208 ? -3.993 22.825 6.479 1.00 92.81 208 LYS A C 1
ATOM 1660 O O . LYS A 1 208 ? -5.046 23.410 6.241 1.00 92.81 208 LYS A O 1
ATOM 1665 N N . GLN A 1 209 ? -3.042 22.666 5.558 1.00 94.25 209 GLN A N 1
ATOM 1666 C CA . GLN A 1 209 ? -3.169 23.143 4.177 1.00 94.25 209 GLN A CA 1
ATOM 1667 C C . GLN A 1 209 ? -4.035 22.230 3.296 1.00 94.25 209 GLN A C 1
ATOM 1669 O O . GLN A 1 209 ? -4.510 22.681 2.255 1.00 94.25 209 GLN A O 1
ATOM 1674 N N . ASP A 1 210 ? -4.273 20.977 3.701 1.00 95.06 210 ASP A N 1
ATOM 1675 C CA . ASP A 1 210 ? -5.142 20.036 2.988 1.00 95.06 210 ASP A CA 1
ATOM 1676 C C . ASP A 1 210 ? -6.306 19.603 3.902 1.00 95.06 210 ASP A C 1
ATOM 1678 O O . ASP A 1 210 ? -6.128 18.754 4.780 1.00 95.06 210 ASP A O 1
ATOM 1682 N N . PRO A 1 211 ? -7.523 20.144 3.689 1.00 95.50 211 PRO A N 1
ATOM 1683 C CA . PRO A 1 211 ? -8.684 19.838 4.524 1.00 95.50 211 PRO A CA 1
ATOM 1684 C C . PRO A 1 211 ? -9.042 18.350 4.594 1.00 95.50 211 PRO A C 1
ATOM 1686 O O . PRO A 1 211 ? -9.565 17.887 5.606 1.00 95.50 211 PRO A O 1
ATOM 1689 N N . ILE A 1 212 ? -8.766 17.582 3.537 1.00 95.69 212 ILE A N 1
ATOM 1690 C CA . ILE A 1 212 ? -9.094 16.154 3.511 1.00 95.69 212 ILE A CA 1
ATOM 1691 C C . ILE A 1 212 ? -8.019 15.376 4.249 1.00 95.69 212 ILE A C 1
ATOM 1693 O O . ILE A 1 212 ? -8.351 14.463 4.999 1.00 95.69 212 ILE A O 1
ATOM 1697 N N . LEU A 1 213 ? -6.746 15.751 4.107 1.00 96.25 213 LEU A N 1
ATOM 1698 C CA . LEU A 1 213 ? -5.692 15.180 4.941 1.00 96.25 213 LEU A CA 1
ATOM 1699 C C . LEU A 1 213 ? -5.953 15.458 6.428 1.00 96.25 213 LEU A C 1
ATOM 1701 O O . LEU A 1 213 ? -5.837 14.538 7.235 1.00 96.25 213 LEU A O 1
ATOM 1705 N N . GLN A 1 214 ? -6.363 16.678 6.781 1.00 96.75 214 GLN A N 1
ATOM 1706 C CA . GLN A 1 214 ? -6.783 17.022 8.140 1.00 96.75 214 GLN A CA 1
ATOM 1707 C C . GLN A 1 214 ? -7.906 16.089 8.619 1.00 96.75 214 GLN A C 1
ATOM 1709 O O . GLN A 1 214 ? -7.757 15.444 9.655 1.00 96.75 214 GLN A O 1
ATOM 1714 N N . GLN A 1 215 ? -8.954 15.897 7.811 1.00 97.44 215 GLN A N 1
ATOM 1715 C CA . GLN A 1 215 ? -10.047 14.973 8.129 1.00 97.44 215 GLN A CA 1
ATOM 1716 C C . GLN A 1 215 ? -9.581 13.515 8.298 1.00 97.44 215 GLN A C 1
ATOM 1718 O O . GLN A 1 215 ? -10.068 12.815 9.184 1.00 97.44 215 GLN A O 1
ATOM 1723 N N . VAL A 1 216 ? -8.638 13.035 7.479 1.00 97.75 216 VAL A N 1
ATOM 1724 C CA . VAL A 1 216 ? -8.051 11.690 7.636 1.00 97.75 216 VAL A CA 1
ATOM 1725 C C . VAL A 1 216 ? -7.393 11.547 9.009 1.00 97.75 216 VAL A C 1
ATOM 1727 O O . VAL A 1 216 ? -7.600 10.537 9.683 1.00 97.75 216 VAL A O 1
ATOM 1730 N N . ILE A 1 217 ? -6.599 12.540 9.417 1.00 96.69 217 ILE A N 1
ATOM 1731 C CA . ILE A 1 217 ? -5.914 12.541 10.714 1.00 96.69 217 ILE A CA 1
ATOM 1732 C C . ILE A 1 217 ? -6.926 12.614 11.859 1.00 96.69 217 ILE A C 1
ATOM 1734 O O . ILE A 1 217 ? -6.797 11.860 12.825 1.00 96.69 217 ILE A O 1
ATOM 1738 N N . ASP A 1 218 ? -7.949 13.457 11.733 1.00 96.12 218 ASP A N 1
ATOM 1739 C CA . ASP A 1 218 ? -8.988 13.614 12.749 1.00 96.12 218 ASP A CA 1
ATOM 1740 C C . ASP A 1 218 ? -9.785 12.319 12.946 1.00 96.12 218 ASP A C 1
ATOM 1742 O O . ASP A 1 218 ? -9.944 11.891 14.082 1.00 96.12 218 ASP A O 1
ATOM 1746 N N . LEU A 1 219 ? -10.162 11.603 11.879 1.00 96.81 219 LEU A N 1
ATOM 1747 C CA . LEU A 1 219 ? -10.833 10.298 12.001 1.00 96.81 219 LEU A CA 1
ATOM 1748 C C . LEU A 1 219 ? -10.008 9.276 12.794 1.00 96.81 219 LEU A C 1
ATOM 1750 O O . LEU A 1 219 ? -10.553 8.501 13.579 1.00 96.81 219 LEU A O 1
ATOM 1754 N N . ILE A 1 220 ? -8.691 9.253 12.590 1.00 96.38 220 ILE A N 1
ATOM 1755 C CA . ILE A 1 220 ? -7.808 8.349 13.336 1.00 96.38 220 ILE A CA 1
ATOM 1756 C C . ILE A 1 220 ? -7.719 8.790 14.799 1.00 96.38 220 ILE A C 1
ATOM 1758 O O . ILE A 1 220 ? -7.842 7.953 15.691 1.00 96.38 220 ILE A O 1
ATOM 1762 N N . ARG A 1 221 ? -7.525 10.090 15.043 1.00 94.06 221 ARG A N 1
ATOM 1763 C CA . ARG A 1 221 ? -7.371 10.657 16.389 1.00 94.06 221 ARG A CA 1
ATOM 1764 C C . ARG A 1 221 ? -8.659 10.582 17.207 1.00 94.06 221 ARG A C 1
ATOM 1766 O O . ARG A 1 221 ? -8.603 10.381 18.408 1.00 94.06 221 ARG A O 1
ATOM 1773 N N . GLU A 1 222 ? -9.819 10.727 16.590 1.00 95.19 222 GLU A N 1
ATOM 1774 C CA . GLU A 1 222 ? -11.117 10.713 17.275 1.00 95.19 222 GLU A CA 1
ATOM 1775 C C . GLU A 1 222 ? -11.658 9.291 17.487 1.00 95.19 222 GLU A C 1
ATOM 1777 O O . GLU A 1 222 ? -12.797 9.111 17.910 1.00 95.19 222 GLU A O 1
ATOM 1782 N N . GLY A 1 223 ? -10.854 8.264 17.190 1.00 94.56 223 GLY A N 1
ATOM 1783 C CA . GLY A 1 223 ? -11.227 6.880 17.446 1.00 94.56 223 GLY A CA 1
ATOM 1784 C C . GLY A 1 223 ? -12.267 6.329 16.476 1.00 94.56 223 GLY A C 1
ATOM 1785 O O . GLY A 1 223 ? -12.837 5.274 16.750 1.00 94.56 223 GLY A O 1
ATOM 1786 N N . PHE A 1 224 ? -12.501 6.977 15.322 1.00 96.31 224 PHE A N 1
ATOM 1787 C CA . PHE A 1 224 ? -13.441 6.472 14.312 1.00 96.31 224 PHE A CA 1
ATOM 1788 C C . PHE A 1 224 ? -13.097 5.033 13.933 1.00 96.31 224 PHE A C 1
ATOM 1790 O O . PHE A 1 224 ? -13.987 4.199 13.837 1.00 96.31 224 PHE A O 1
ATOM 1797 N N . PHE A 1 225 ? -11.799 4.727 13.788 1.00 96.12 225 PHE A N 1
ATOM 1798 C CA . PHE A 1 225 ? -11.325 3.387 13.448 1.00 96.12 225 PHE A CA 1
ATOM 1799 C C . PHE A 1 225 ? -11.213 2.415 14.642 1.00 96.12 225 PHE A C 1
ATOM 1801 O O . PHE A 1 225 ? -10.926 1.235 14.452 1.00 96.12 225 PHE A O 1
ATOM 1808 N N . SER A 1 226 ? -11.477 2.845 15.869 1.00 94.38 226 SER A N 1
ATOM 1809 C CA . SER A 1 226 ? -11.415 1.996 17.065 1.00 94.38 226 SER A CA 1
ATOM 1810 C C . SER A 1 226 ? -12.444 2.453 18.104 1.00 94.38 226 SER A C 1
ATOM 1812 O O . SER A 1 226 ? -12.065 2.892 19.182 1.00 94.38 226 SER A O 1
ATOM 1814 N N . PRO A 1 227 ? -13.756 2.342 17.823 1.00 92.69 227 PRO A N 1
ATOM 1815 C CA . PRO A 1 227 ? -14.793 2.907 18.691 1.00 92.69 227 PRO A CA 1
ATOM 1816 C C . PRO A 1 227 ? -14.808 2.316 20.111 1.00 92.69 227 PRO A C 1
ATOM 1818 O O . PRO A 1 227 ? -15.259 2.975 21.041 1.00 92.69 227 PRO A O 1
ATOM 1821 N N . GLU A 1 228 ? -14.310 1.089 20.289 1.00 93.31 228 GLU A N 1
ATOM 1822 C CA . GLU A 1 228 ? -14.175 0.436 21.601 1.00 93.31 228 GLU A CA 1
ATOM 1823 C C . GLU A 1 228 ? -12.930 0.900 22.381 1.00 93.31 228 GLU A C 1
ATOM 1825 O O . GLU A 1 228 ? -12.902 0.815 23.605 1.00 93.31 228 GLU A O 1
ATOM 1830 N N . GLU A 1 229 ? -11.919 1.427 21.685 1.00 92.94 229 GLU A N 1
ATOM 1831 C CA . GLU A 1 229 ? -10.680 1.973 22.249 1.00 92.94 229 GLU A CA 1
ATOM 1832 C C . GLU A 1 229 ? -10.333 3.293 21.516 1.00 92.94 229 GLU A C 1
ATOM 1834 O O . GLU A 1 229 ? -9.444 3.304 20.656 1.00 92.94 229 GLU A O 1
ATOM 1839 N N . PRO A 1 230 ? -11.048 4.411 21.775 1.00 92.94 230 PRO A N 1
ATOM 1840 C CA . PRO A 1 230 ? -10.910 5.634 20.972 1.00 92.94 230 PRO A CA 1
ATOM 1841 C C . PRO A 1 230 ? -9.498 6.232 20.976 1.00 92.94 230 PRO A C 1
ATOM 1843 O O . PRO A 1 230 ? -9.053 6.787 19.972 1.00 92.94 230 PRO A O 1
ATOM 1846 N N . ASP A 1 231 ? -8.767 6.038 22.074 1.00 93.00 231 ASP A N 1
ATOM 1847 C CA . ASP A 1 231 ? -7.403 6.539 22.254 1.00 93.00 231 ASP A CA 1
ATOM 1848 C C . ASP A 1 231 ? -6.326 5.562 21.733 1.00 93.00 231 ASP A C 1
ATOM 1850 O O . ASP A 1 231 ? -5.132 5.827 21.855 1.00 93.00 231 ASP A O 1
ATOM 1854 N N . LEU A 1 232 ? -6.710 4.431 21.115 1.00 92.62 232 LEU A N 1
ATOM 1855 C CA . LEU A 1 232 ? -5.786 3.367 20.678 1.00 92.62 232 LEU A CA 1
ATOM 1856 C C . LEU A 1 232 ? -4.660 3.863 19.758 1.00 92.62 232 LEU A C 1
ATOM 1858 O O . LEU A 1 232 ? -3.561 3.308 19.768 1.00 92.62 232 LEU A O 1
ATOM 1862 N N . PHE A 1 233 ? -4.941 4.865 18.924 1.00 92.69 233 PHE A N 1
ATOM 1863 C CA . PHE A 1 233 ? -3.978 5.423 17.970 1.00 92.69 233 PHE A CA 1
ATOM 1864 C C . PHE A 1 233 ? -3.367 6.749 18.426 1.00 92.69 233 PHE A C 1
ATOM 1866 O O . PHE A 1 233 ? -2.693 7.414 17.634 1.00 92.69 233 PHE A O 1
ATOM 1873 N N . HIS A 1 234 ? -3.583 7.144 19.681 1.00 86.94 234 HIS A N 1
ATOM 1874 C CA . HIS A 1 234 ? -2.899 8.300 20.242 1.00 86.94 234 HIS A CA 1
ATOM 1875 C C . HIS A 1 234 ? -1.437 7.938 20.526 1.00 86.94 234 HIS A C 1
ATOM 1877 O O . HIS A 1 234 ? -1.127 6.783 20.836 1.00 86.94 234 HIS A O 1
ATOM 1883 N N . PRO A 1 235 ? -0.509 8.900 20.406 1.00 69.44 235 PRO A N 1
ATOM 1884 C CA . PRO A 1 235 ? 0.842 8.709 20.911 1.00 69.44 235 PRO A CA 1
ATOM 1885 C C . PRO A 1 235 ? 0.765 8.366 22.402 1.00 69.44 235 PRO A C 1
ATOM 1887 O O . PRO A 1 235 ? 0.026 9.019 23.137 1.00 69.44 235 PRO A O 1
ATOM 1890 N N . GLU A 1 236 ? 1.516 7.362 22.860 1.00 63.72 236 GLU A N 1
ATOM 1891 C CA . GLU A 1 236 ? 1.645 7.152 24.302 1.00 63.72 236 GLU A CA 1
ATOM 1892 C C . GLU A 1 236 ? 2.297 8.398 24.914 1.00 63.72 236 GLU A C 1
ATOM 1894 O O . GLU A 1 236 ? 3.319 8.880 24.421 1.00 63.72 236 GLU A O 1
ATOM 1899 N N . SER A 1 237 ? 1.689 8.931 25.975 1.00 42.84 237 SER A N 1
ATOM 1900 C CA . SER A 1 237 ? 2.272 9.982 26.805 1.00 42.84 237 SER A CA 1
ATOM 1901 C C . SER A 1 237 ? 3.489 9.413 27.539 1.00 42.84 237 SER A C 1
ATOM 1903 O O . SER A 1 237 ? 3.363 8.926 28.662 1.00 42.84 237 SER A O 1
ATOM 1905 N N . SER A 1 238 ? 4.651 9.413 26.890 1.00 34.03 238 SER A N 1
ATOM 1906 C CA . SER A 1 238 ? 5.952 9.168 27.524 1.00 34.03 238 SER A CA 1
ATOM 1907 C C . SER A 1 238 ? 6.656 10.478 27.833 1.00 34.03 238 SER A C 1
ATOM 1909 O O . SER A 1 238 ? 6.766 11.286 26.882 1.00 34.03 238 SER A O 1
#

Foldseek 3Di:
DPDPVVVVVLVVQLLVLLVVLQVVLCVQPVDHADSVAAEAEDEEAQDVLQPLVVVVLVLLLVLVVCLVPVPPPDAQYEYEYEHYYDPPDPVSVLSVLLLVLCQVVSCPDCSNVNSYHGGYGPPDDDVSLVSRLLNHQEYEAAGDAPPAQADDSVVSNVVSNHAYAYEPHHNVVVVCVVPPVVRHHYDDDHPVVVVVCVVPPDVVVVCVVDVSSVVSVCCLQCQVSPVVCRNSNPDPPD

Nearest PDB structures (foldseek):
  8rvk-assembly1_B  TM=9.869E-01  e=2.604E-24  Escherichia coli K-12
  2g9u-assembly1_A-2  TM=9.808E-01  e=2.186E-24  Oryctolagus cuniculus
  3g2n-assembly1_A  TM=9.807E-01  e=3.289E-24  Oryctolagus cuniculus
  2ieg-assembly1_A  TM=9.798E-01  e=4.947E-24  Oryctolagus cuniculus
  1pyg-assembly1_D  TM=9.817E-01  e=7.020E-24  Oryctolagus cuniculus